Protein AF-A0A7S2YQH1-F1 (afdb_monomer)

Radius 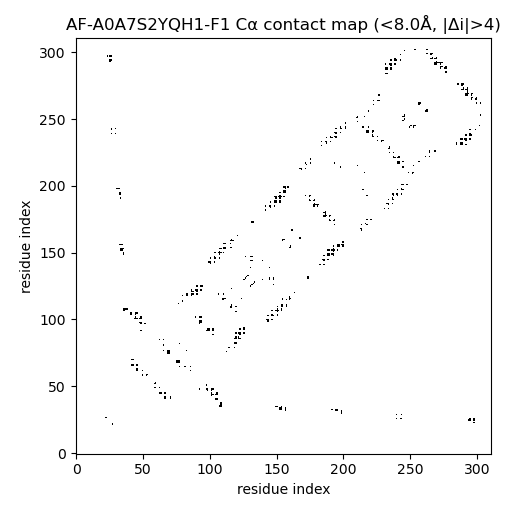of gyration: 23.79 Å; Cα contacts (8 Å, |Δi|>4): 336; chains: 1; bounding box: 86×54×59 Å

Foldseek 3Di:
DDDDDDDDDPPPPPPPDPPPPPDLPLLVVLLAADADAPCVLLVVLLVQLLVVCPVPPVVNVLSVVVSVQVPPPPPNDDDLVSLLVVLVSLLVCLVVVGSLLSSLVNLSNVCLDPVHCPSNLSVLVSCCVPPQPPPVNPVDDPSNLLSNLNSLLSNLRNLCNVVNDDDPPSLLVSLLVQCPDPDVSSVLSSLSSLLSNLSNVLVPPDPDDADDPSLLSLLCSLQVCLVVDPQLSSNLSSLSSLSSSCVRVPPRSLVSCVVVVRLVSLVVLLVVLVVCLVPDPDPPCNVSSVSSNSSSVSVNCSSCVPVPPPD

Solvent-accessible surface area (backbone atoms only — not comparable to full-atom values): 17598 Å² total; per-residue (Å²): 133,82,90,80,90,84,78,89,77,78,74,78,77,77,75,74,68,82,73,80,73,77,81,50,71,69,64,66,68,65,74,69,61,60,68,65,74,79,62,86,51,45,68,58,23,50,55,57,52,35,63,79,30,72,89,36,67,66,61,35,51,47,52,51,52,53,50,51,36,72,64,46,87,72,82,42,70,73,52,70,67,55,40,36,56,49,26,53,56,48,31,52,29,49,79,67,66,42,58,46,56,36,47,33,60,41,45,22,50,52,25,66,41,95,81,34,47,67,51,35,47,70,41,52,54,48,46,40,66,71,58,59,66,41,84,76,69,70,89,57,55,70,69,44,56,25,33,50,30,37,23,51,9,20,29,30,50,62,76,52,52,81,77,50,90,74,60,71,57,60,58,51,50,46,30,53,58,35,49,70,45,93,49,65,64,35,15,37,23,19,24,35,23,54,29,13,42,42,59,46,61,58,75,58,80,66,94,58,95,66,72,54,68,63,59,49,51,51,44,51,60,41,56,79,54,48,87,76,52,83,48,39,65,35,47,30,32,27,51,50,26,44,46,46,44,35,69,67,52,39,64,52,45,41,52,50,37,54,76,70,62,46,55,61,57,41,52,46,44,30,55,56,34,58,56,47,75,75,72,58,90,62,81,82,57,50,67,41,33,53,52,33,21,55,50,26,46,53,47,41,48,62,65,57,61,68,80,75,80,83,125

Mean predicted aligned error: 9.12 Å

pLDDT: mean 81.57, std 17.98, range [26.83, 98.0]

InterPro domains:
  IPR011989 Armadillo-like helical [G3DSA:1.25.10.10] (42-281)

Organism: NCBI:txid265537

Secondary structure (DSSP, 8-state):
------------------------HHHHH--S------GGGHHHHHHHHHGGGTT-HHHHHHHHHHHHHHHSTTT-PPPHHHHHHHHHHHHHHHHTTSSHHHHHHHHHHHTTSTTTTGGGHHHHHHHIIIIIS-TT-SSS-HHHHHHHHHHHHHHHTTT-GGGSSS-HHHHHHHHHHHTT-SSHHHHHHHHHHHHHHHHHHTT-----SS--HHHHHHHHHHHHTTTT---HHHHHHHHHHHHHHHHHHTHHHHHHHHHTT-HHHHHHHHHHHHHHHHH----SSHHHHHHHHHHHHHHHHHHHGGGGS--

Nearest PDB structures (foldseek):
  5h2w-assembly2_C  TM=5.587E-01  e=1.953E-01  Saccharomyces cerevisiae S288C
  1wa5-assembly1_B  TM=5.645E-01  e=6.534E-01  Saccharomyces cerevisiae
  7zbw-assembly1_D  TM=4.976E-01  e=2.841E-01  Homo sapiens
  8or2-assembly1_C  TM=6.307E-01  e=1.077E+00  Homo sapiens
  7sqc-assembly1_H3  TM=2.565E-01  e=2.036E-01  Chlamydomonas reinhardtii

Sequence (311 aa):
WANVQTSAEKTAESKKLPQEQVSHPLMDSFDKPLLSKDTNTLPISFQKIQRFFDHDEETAAFLKKCKSGLLCGDNTKLSLEDEERLGQILHHCLVKNQATTFVLMLLRILVTQESGPTPYKECVCWIYQNIVKDDSGQQHSKPLRTMSWLMLSNIAASSQLWKMEGEEDEWVQAAICAMSDKENCIRQAAAAFCYNTSLLSASETTETEGLGDTKVSLLCACLESLEEEMDYTVRLRRLMTVGRIMVTEGDNAKDLILDLGMDGFVSEQVLVTKKVTCNDESSIGRGDAETCGELAAELNLLLHARKRRRE

Structure (mmCIF, N/CA/C/O backbone):
data_AF-A0A7S2YQH1-F1
#
_entry.id   AF-A0A7S2YQH1-F1
#
loop_
_atom_site.group_PDB
_atom_site.id
_atom_site.type_symbol
_atom_site.label_atom_id
_atom_site.label_alt_id
_atom_site.label_comp_id
_atom_site.label_asym_id
_atom_site.label_entity_id
_atom_site.label_seq_id
_atom_site.pdbx_PDB_ins_code
_atom_site.Cartn_x
_atom_site.Cartn_y
_atom_site.Cartn_z
_atom_site.occupancy
_atom_site.B_iso_or_equiv
_atom_site.auth_seq_id
_atom_site.auth_comp_id
_atom_site.auth_asym_id
_atom_site.auth_atom_id
_atom_site.pdbx_PDB_model_num
ATOM 1 N N . TRP A 1 1 ? 63.838 -28.244 15.793 1.00 29.50 1 TRP A N 1
ATOM 2 C CA . TRP A 1 1 ? 64.269 -28.935 14.566 1.00 29.50 1 TRP A CA 1
ATOM 3 C C . TRP A 1 1 ? 63.416 -28.419 13.420 1.00 29.50 1 TRP A C 1
ATOM 5 O O . TRP A 1 1 ? 62.208 -28.393 13.575 1.00 29.50 1 TRP A O 1
ATOM 15 N N . ALA A 1 2 ? 64.087 -27.986 12.351 1.00 26.83 2 ALA A N 1
ATOM 16 C CA . ALA A 1 2 ? 63.589 -27.652 11.012 1.00 26.83 2 ALA A CA 1
ATOM 17 C C . ALA A 1 2 ? 62.503 -26.562 10.848 1.00 26.83 2 ALA A C 1
ATOM 19 O O . ALA A 1 2 ? 61.311 -26.793 11.014 1.00 26.83 2 ALA A O 1
ATOM 20 N N . ASN A 1 3 ? 62.971 -25.401 10.372 1.00 27.30 3 ASN A N 1
ATOM 21 C CA . ASN A 1 3 ? 62.278 -24.556 9.398 1.00 27.30 3 ASN A CA 1
ATOM 22 C C . ASN A 1 3 ? 61.918 -25.360 8.140 1.00 27.30 3 ASN A C 1
ATOM 24 O O . ASN A 1 3 ? 62.794 -26.046 7.615 1.00 27.30 3 ASN A O 1
ATOM 28 N N . VAL A 1 4 ? 60.727 -25.127 7.581 1.00 27.33 4 VAL A N 1
ATOM 29 C CA . VAL A 1 4 ? 60.504 -25.104 6.125 1.00 27.33 4 VAL A CA 1
ATOM 30 C C . VAL A 1 4 ? 59.509 -23.981 5.812 1.00 27.33 4 VAL A C 1
ATOM 32 O O . VAL A 1 4 ? 58.346 -24.044 6.195 1.00 27.33 4 VAL A O 1
ATOM 35 N N . GLN A 1 5 ? 59.989 -22.947 5.118 1.00 30.70 5 GLN A N 1
ATOM 36 C CA . GLN A 1 5 ? 59.173 -22.042 4.307 1.00 30.70 5 GLN A CA 1
ATOM 37 C C . GLN A 1 5 ? 58.924 -22.692 2.943 1.00 30.70 5 GLN A C 1
ATOM 39 O O . GLN A 1 5 ? 59.870 -23.176 2.335 1.00 30.70 5 GLN A O 1
ATOM 44 N N . THR A 1 6 ? 57.691 -22.629 2.451 1.00 30.11 6 THR A N 1
ATOM 45 C CA . THR A 1 6 ? 57.257 -22.531 1.037 1.00 30.11 6 THR A CA 1
ATOM 46 C C . THR A 1 6 ? 55.748 -22.246 1.112 1.00 30.11 6 THR A C 1
ATOM 48 O O . THR A 1 6 ? 55.085 -22.788 1.984 1.00 30.11 6 THR A O 1
ATOM 51 N N . SER A 1 7 ? 55.097 -21.371 0.358 1.00 30.98 7 SER A N 1
ATOM 52 C CA . SER A 1 7 ? 55.434 -20.501 -0.765 1.00 30.98 7 SER A CA 1
ATOM 53 C C . SER A 1 7 ? 54.325 -19.440 -0.809 1.00 30.98 7 SER A C 1
ATOM 55 O O . SER A 1 7 ? 53.167 -19.751 -0.545 1.00 30.98 7 SER A O 1
ATOM 57 N N . ALA A 1 8 ? 54.676 -18.190 -1.105 1.00 33.22 8 ALA A N 1
ATOM 58 C CA . ALA A 1 8 ? 53.720 -17.098 -1.229 1.00 33.22 8 ALA A CA 1
ATOM 59 C C . ALA A 1 8 ? 52.835 -17.290 -2.472 1.00 33.22 8 ALA A C 1
ATOM 61 O O . ALA A 1 8 ? 53.287 -17.063 -3.595 1.00 33.22 8 ALA A O 1
ATOM 62 N N . GLU A 1 9 ? 51.573 -17.665 -2.273 1.00 36.94 9 GLU A N 1
ATOM 63 C CA . GLU A 1 9 ? 50.527 -17.400 -3.256 1.00 36.94 9 GLU A CA 1
ATOM 64 C C . GLU A 1 9 ? 50.242 -15.899 -3.227 1.00 36.94 9 GLU A C 1
ATOM 66 O O . GLU A 1 9 ? 49.670 -15.355 -2.284 1.00 36.94 9 GLU A O 1
ATOM 71 N N . LYS A 1 10 ? 50.713 -15.200 -4.263 1.00 34.78 10 LYS A N 1
ATOM 72 C CA . LYS A 1 10 ? 50.224 -13.865 -4.590 1.00 34.78 10 LYS A CA 1
ATOM 73 C C . LYS A 1 10 ? 48.769 -14.015 -5.012 1.00 34.78 10 LYS A C 1
ATOM 75 O O . LYS A 1 10 ? 48.491 -14.277 -6.180 1.00 34.78 10 LYS A O 1
ATOM 80 N N . THR A 1 11 ? 47.853 -13.826 -4.072 1.00 36.59 11 THR A N 1
ATOM 81 C CA . THR A 1 11 ? 46.464 -13.505 -4.377 1.00 36.59 11 THR A CA 1
ATOM 82 C C . THR A 1 11 ? 46.496 -12.240 -5.225 1.00 36.59 11 THR A C 1
ATOM 84 O O . THR A 1 11 ? 46.882 -11.168 -4.756 1.00 36.59 11 THR A O 1
ATOM 87 N N . ALA A 1 12 ? 46.189 -12.375 -6.512 1.00 37.69 12 ALA A N 1
ATOM 88 C CA . ALA A 1 12 ? 45.940 -11.230 -7.362 1.00 37.69 12 ALA A CA 1
ATOM 89 C C . ALA A 1 12 ? 44.695 -10.536 -6.803 1.00 37.69 12 ALA A C 1
ATOM 91 O O . ALA A 1 12 ? 43.571 -10.973 -7.039 1.00 37.69 12 ALA A O 1
ATOM 92 N N . GLU A 1 13 ? 44.898 -9.479 -6.016 1.00 37.84 13 GLU A N 1
ATOM 93 C CA . GLU A 1 13 ? 43.858 -8.500 -5.738 1.00 37.84 13 GLU A CA 1
ATOM 94 C C . GLU A 1 13 ? 43.400 -7.946 -7.086 1.00 37.84 13 GLU A C 1
ATOM 96 O O . GLU A 1 13 ? 44.033 -7.073 -7.687 1.00 37.84 13 GLU A O 1
ATOM 101 N N . SER A 1 14 ? 42.297 -8.498 -7.586 1.00 36.78 14 SER A N 1
ATOM 102 C CA . SER A 1 14 ? 41.506 -7.878 -8.631 1.00 36.78 14 SER A CA 1
ATOM 103 C C . SER A 1 14 ? 41.021 -6.548 -8.068 1.00 36.78 14 SER A C 1
ATOM 105 O O . SER A 1 14 ? 39.978 -6.481 -7.417 1.00 36.78 14 SER A O 1
ATOM 107 N N . LYS A 1 15 ? 41.805 -5.487 -8.290 1.00 35.19 15 LYS A N 1
ATOM 108 C CA . LYS A 1 15 ? 41.368 -4.102 -8.135 1.00 35.19 15 LYS A CA 1
ATOM 109 C C . LYS A 1 15 ? 40.119 -3.935 -8.995 1.00 35.19 15 LYS A C 1
ATOM 111 O O . LYS A 1 15 ? 40.223 -3.672 -10.191 1.00 35.19 15 LYS A O 1
ATOM 116 N N . LYS A 1 16 ? 38.937 -4.109 -8.393 1.00 39.81 16 LYS A N 1
ATOM 117 C CA . LYS A 1 16 ? 37.690 -3.591 -8.950 1.00 39.81 16 LYS A CA 1
ATOM 118 C C . LYS A 1 16 ? 37.935 -2.096 -9.116 1.00 39.81 16 LYS A C 1
ATOM 120 O O . LYS A 1 16 ? 38.087 -1.376 -8.131 1.00 39.81 16 LYS A O 1
ATOM 125 N N . LEU A 1 17 ? 38.084 -1.665 -10.369 1.00 33.16 17 LEU A N 1
ATOM 126 C CA . LEU A 1 17 ? 38.033 -0.255 -10.727 1.00 33.16 17 LEU A CA 1
ATOM 127 C C . LEU A 1 17 ? 36.798 0.342 -10.039 1.00 33.16 17 LEU A C 1
ATOM 129 O O . LEU A 1 17 ? 35.766 -0.338 -10.021 1.00 33.16 17 LEU A O 1
ATOM 133 N N . PRO A 1 18 ? 36.886 1.554 -9.461 1.00 36.00 18 PRO A N 1
ATOM 134 C CA . PRO A 1 18 ? 35.714 2.231 -8.932 1.00 36.00 18 PRO A CA 1
ATOM 135 C C . PRO A 1 18 ? 34.696 2.274 -10.066 1.00 36.00 18 PRO A C 1
ATOM 137 O O . PRO A 1 18 ? 34.937 2.913 -11.091 1.00 36.00 18 PRO A O 1
ATOM 140 N N . GLN A 1 19 ? 33.611 1.510 -9.941 1.00 43.84 19 GLN A N 1
ATOM 141 C CA . GLN A 1 19 ? 32.483 1.700 -10.828 1.00 43.84 19 GLN A CA 1
ATOM 142 C C . GLN A 1 19 ? 32.019 3.119 -10.539 1.00 43.84 19 GLN A C 1
ATOM 144 O O . GLN A 1 19 ? 31.584 3.408 -9.428 1.00 43.84 19 GLN A O 1
ATOM 149 N N . GLU A 1 20 ? 32.213 4.009 -11.509 1.00 44.19 20 GLU A N 1
ATOM 150 C CA . GLU A 1 20 ? 31.585 5.320 -11.530 1.00 44.19 20 GLU A CA 1
ATOM 151 C C . GLU A 1 20 ? 30.088 5.068 -11.354 1.00 44.19 20 GLU A C 1
ATOM 153 O O . GLU A 1 20 ? 29.406 4.577 -12.261 1.00 44.19 20 GLU A O 1
ATOM 158 N N . GLN A 1 21 ? 29.623 5.261 -10.123 1.00 52.06 21 GLN A N 1
ATOM 159 C CA . GLN A 1 21 ? 28.234 5.103 -9.759 1.00 52.06 21 GLN A CA 1
ATOM 160 C C . GLN A 1 21 ? 27.551 6.306 -10.393 1.00 52.06 21 GLN A C 1
ATOM 162 O O . GLN A 1 21 ? 27.692 7.436 -9.926 1.00 52.06 21 GLN A O 1
ATOM 167 N N . VAL A 1 22 ? 26.940 6.080 -11.556 1.00 57.69 22 VAL A N 1
ATOM 168 C CA . VAL A 1 22 ? 26.109 7.088 -12.206 1.00 57.69 22 VAL A CA 1
ATOM 169 C C . VAL A 1 22 ? 25.047 7.449 -11.176 1.00 57.69 22 VAL A C 1
ATOM 171 O O . VAL A 1 22 ? 24.284 6.585 -10.757 1.00 57.69 22 VAL A O 1
ATOM 174 N N . SER A 1 23 ? 25.088 8.685 -10.680 1.00 66.06 23 SER A N 1
ATOM 175 C CA . SER A 1 23 ? 24.083 9.163 -9.736 1.00 66.06 23 SER A CA 1
ATOM 176 C C . SER A 1 23 ? 22.753 9.252 -10.472 1.00 66.06 23 SER A C 1
ATOM 178 O O . SER A 1 23 ? 22.688 9.791 -11.581 1.00 66.06 23 SER A O 1
ATOM 180 N N . HIS A 1 24 ? 21.722 8.699 -9.846 1.00 73.25 24 HIS A N 1
ATOM 181 C CA . HIS A 1 24 ? 20.352 8.666 -10.331 1.00 73.25 24 HIS A CA 1
ATOM 182 C C . HIS A 1 24 ? 19.527 9.510 -9.354 1.00 73.25 24 HIS A C 1
ATOM 184 O O . HIS A 1 24 ? 18.840 8.967 -8.494 1.00 73.25 24 HIS A O 1
ATOM 190 N N . PRO A 1 25 ? 19.686 10.850 -9.382 1.00 73.44 25 PRO A N 1
ATOM 191 C CA . PRO A 1 25 ? 19.300 11.721 -8.275 1.00 73.44 25 PRO A CA 1
ATOM 192 C C . PRO A 1 25 ? 17.806 11.668 -7.956 1.00 73.44 25 PRO A C 1
ATOM 194 O O . PRO A 1 25 ? 17.434 11.863 -6.798 1.00 73.44 25 PRO A O 1
ATOM 197 N N . LEU A 1 26 ? 16.948 11.402 -8.947 1.00 79.69 26 LEU A N 1
ATOM 198 C CA . LEU A 1 26 ? 15.519 11.286 -8.705 1.00 79.69 26 LEU A CA 1
ATOM 199 C C . LEU A 1 26 ? 15.164 9.910 -8.136 1.00 79.69 26 LEU A C 1
ATOM 201 O O . LEU A 1 26 ? 14.410 9.841 -7.168 1.00 79.69 26 LEU A O 1
ATOM 205 N N . MET A 1 27 ? 15.739 8.819 -8.645 1.00 78.00 27 MET A N 1
ATOM 206 C CA . MET A 1 27 ? 15.529 7.491 -8.049 1.00 78.00 27 MET A CA 1
ATOM 207 C C . MET A 1 27 ? 16.113 7.376 -6.643 1.00 78.00 27 MET A C 1
ATOM 209 O O . MET A 1 27 ? 15.480 6.792 -5.767 1.00 78.00 27 MET A O 1
ATOM 213 N N . ASP A 1 28 ? 17.270 7.994 -6.411 1.00 80.44 28 ASP A N 1
ATOM 214 C CA . ASP A 1 28 ? 17.913 8.093 -5.101 1.00 80.44 28 ASP A CA 1
ATOM 215 C C . ASP A 1 28 ? 17.033 8.883 -4.111 1.00 80.44 28 ASP A C 1
ATOM 217 O O . ASP A 1 28 ? 17.067 8.628 -2.909 1.00 80.44 28 ASP A O 1
ATOM 221 N N . SER A 1 29 ? 16.199 9.811 -4.602 1.00 83.38 29 SER A N 1
ATOM 222 C CA . SER A 1 29 ? 15.236 10.552 -3.773 1.00 83.38 29 SER A CA 1
ATOM 223 C C . SER A 1 29 ? 13.995 9.736 -3.375 1.00 83.38 29 SER A C 1
ATOM 225 O O . SER A 1 29 ? 13.294 10.099 -2.424 1.00 83.38 29 SER A O 1
ATOM 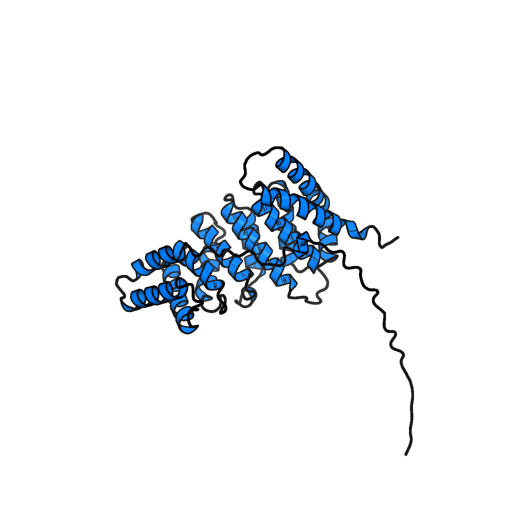227 N N . PHE A 1 30 ? 13.742 8.617 -4.063 1.00 84.94 30 PHE A N 1
ATOM 228 C CA . PHE A 1 30 ? 12.668 7.661 -3.787 1.00 84.94 30 PHE A CA 1
ATOM 229 C C . PHE A 1 30 ? 13.195 6.444 -3.013 1.00 84.94 30 PHE A C 1
ATOM 231 O O . PHE A 1 30 ? 13.009 5.289 -3.392 1.00 84.94 30 PHE A O 1
ATOM 238 N N . ASP A 1 31 ? 13.870 6.714 -1.898 1.00 85.44 31 ASP A N 1
ATOM 239 C CA . ASP A 1 31 ? 14.377 5.707 -0.961 1.00 85.44 31 ASP A CA 1
ATOM 240 C C . ASP A 1 31 ? 13.456 5.504 0.255 1.00 85.44 31 ASP A C 1
ATOM 242 O O . ASP A 1 31 ? 13.610 4.550 1.021 1.00 85.44 31 ASP A O 1
ATOM 246 N N . LYS A 1 32 ? 12.478 6.397 0.435 1.00 89.69 32 LYS A N 1
ATOM 247 C CA . LYS A 1 32 ? 11.558 6.396 1.574 1.00 89.69 32 LYS A CA 1
ATOM 248 C C . LYS A 1 32 ? 10.227 5.738 1.236 1.00 89.69 32 LYS A C 1
ATOM 250 O O . LYS A 1 32 ? 9.699 5.953 0.141 1.00 89.69 32 LYS A O 1
ATOM 255 N N . PRO A 1 33 ? 9.625 5.022 2.200 1.00 91.62 33 PRO A N 1
ATOM 256 C CA . PRO A 1 33 ? 8.307 4.445 2.018 1.00 91.62 33 PRO A CA 1
ATOM 257 C C . PRO A 1 33 ? 7.209 5.511 1.971 1.00 91.62 33 PRO A C 1
ATOM 259 O O . PRO A 1 33 ? 7.249 6.528 2.671 1.00 91.62 33 PRO A O 1
ATOM 262 N N . LEU A 1 34 ? 6.174 5.225 1.185 1.00 93.50 34 LEU A N 1
ATOM 263 C CA . LEU A 1 34 ? 4.947 6.007 1.113 1.00 93.50 34 LEU A CA 1
ATOM 264 C C . LEU A 1 34 ? 4.052 5.646 2.297 1.00 93.50 34 LEU A C 1
ATOM 266 O O . LEU A 1 34 ? 3.528 4.536 2.387 1.00 93.50 34 LEU A O 1
ATOM 270 N N . LEU A 1 35 ? 3.885 6.594 3.216 1.00 92.50 35 LEU A N 1
ATOM 271 C CA . LEU A 1 35 ? 3.161 6.394 4.467 1.00 92.50 35 LEU A CA 1
ATOM 272 C C . LEU A 1 35 ? 1.907 7.263 4.528 1.00 92.50 35 LEU A C 1
ATOM 274 O O . LEU A 1 35 ? 1.957 8.480 4.349 1.00 92.50 35 LEU A O 1
ATOM 278 N N . SER A 1 36 ? 0.781 6.651 4.883 1.00 92.12 36 SER A N 1
ATOM 279 C CA . SER A 1 36 ? -0.455 7.362 5.193 1.00 92.12 36 SER A CA 1
ATOM 280 C C . SER A 1 36 ? -0.480 7.742 6.675 1.00 92.12 36 SER A C 1
ATOM 282 O O . SER A 1 36 ? -0.839 6.929 7.526 1.00 92.12 36 SER A O 1
ATOM 284 N N . LYS A 1 37 ? -0.063 8.977 6.987 1.00 88.00 37 LYS A N 1
ATOM 285 C CA . LYS A 1 37 ? 0.162 9.471 8.364 1.00 88.00 37 LYS A CA 1
ATOM 286 C C . LYS A 1 37 ? -0.908 10.434 8.888 1.00 88.00 37 LYS A C 1
ATOM 288 O O . LYS A 1 37 ? -0.678 11.116 9.879 1.00 88.00 37 LYS A O 1
ATOM 293 N N . ASP A 1 38 ? -2.058 10.540 8.227 1.00 88.50 38 ASP A N 1
ATOM 294 C CA . ASP A 1 38 ? -3.089 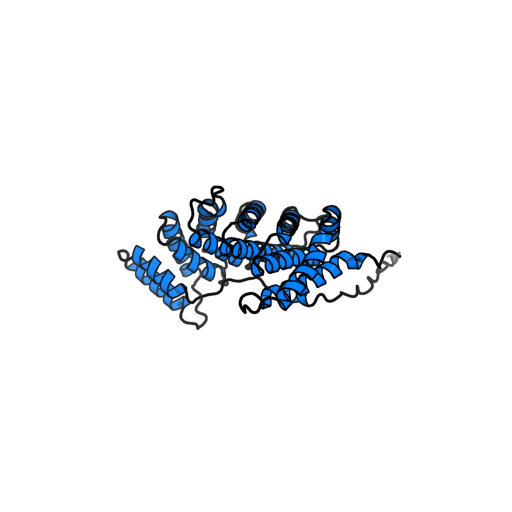11.501 8.634 1.00 88.50 38 ASP A CA 1
ATOM 295 C C . ASP A 1 38 ? -3.733 11.117 9.982 1.00 88.50 38 ASP A C 1
ATOM 297 O O . ASP A 1 38 ? -4.597 10.236 10.068 1.00 88.50 38 ASP A O 1
ATOM 301 N N . THR A 1 39 ? -3.310 11.802 11.043 1.00 89.62 39 THR A N 1
ATOM 302 C CA . THR A 1 39 ? -3.774 11.591 12.419 1.00 89.62 39 THR A CA 1
ATOM 303 C C . THR A 1 39 ? -5.065 12.341 12.743 1.00 89.62 39 THR A C 1
ATOM 305 O O . THR A 1 39 ? -5.681 12.056 13.772 1.00 89.62 39 THR A O 1
ATOM 308 N N . ASN A 1 40 ? -5.553 13.224 11.860 1.00 89.94 40 ASN A N 1
ATOM 309 C CA . ASN A 1 40 ? -6.787 13.993 12.090 1.00 89.94 40 ASN A CA 1
ATOM 310 C C . ASN A 1 40 ? -8.023 13.093 12.235 1.00 89.94 40 ASN A C 1
ATOM 312 O O . ASN A 1 40 ? -9.056 13.499 12.766 1.00 89.94 40 ASN A O 1
ATOM 316 N N . THR A 1 41 ? -7.911 11.848 11.778 1.00 90.50 41 THR A N 1
ATOM 317 C CA . THR A 1 41 ? -8.965 10.837 11.843 1.00 90.50 41 THR A CA 1
ATOM 318 C C . THR A 1 41 ? -8.993 10.057 13.160 1.00 90.50 41 THR A C 1
ATOM 320 O O . THR A 1 41 ? -10.016 9.460 13.491 1.00 90.50 41 THR A O 1
ATOM 323 N N . LEU A 1 42 ? -7.929 10.103 13.971 1.00 91.94 42 LEU A N 1
ATOM 324 C CA . LEU A 1 42 ? -7.866 9.376 15.243 1.00 91.94 42 LEU A CA 1
ATOM 325 C C . LEU A 1 42 ? -9.009 9.747 16.205 1.00 91.94 42 LEU A C 1
ATOM 327 O O . LEU A 1 42 ? -9.653 8.831 16.728 1.00 91.94 42 LEU A O 1
ATOM 331 N N . PRO A 1 43 ? -9.344 11.039 16.434 1.00 94.06 43 PRO A N 1
ATOM 332 C CA . PRO A 1 43 ? -10.380 11.397 17.399 1.00 94.06 43 PRO A CA 1
ATOM 333 C C . PRO A 1 43 ? -11.752 10.820 17.052 1.00 94.06 43 PRO A C 1
ATOM 335 O O . PRO A 1 43 ? -12.469 10.393 17.964 1.00 94.06 43 PRO A O 1
ATOM 338 N N . ILE A 1 44 ? -12.105 10.812 15.760 1.00 95.12 44 ILE A N 1
ATOM 339 C CA . ILE A 1 44 ? -13.380 10.285 15.269 1.00 95.12 44 ILE A CA 1
ATOM 340 C C . ILE A 1 44 ? -13.377 8.756 15.247 1.00 95.12 44 ILE A C 1
ATOM 342 O O . ILE A 1 44 ? -14.379 8.165 15.645 1.00 95.12 44 ILE A O 1
ATOM 346 N N . SER A 1 45 ? -12.265 8.112 14.882 1.00 95.81 45 SER A N 1
ATOM 347 C CA . SER A 1 45 ? -12.154 6.650 14.906 1.00 95.81 45 SER A CA 1
ATOM 348 C C . SER A 1 45 ? -12.339 6.099 16.316 1.00 95.81 45 SER A C 1
ATOM 350 O O . SER A 1 45 ? -13.210 5.257 16.528 1.00 95.81 45 SER A O 1
ATOM 352 N N . PHE A 1 46 ? -11.631 6.655 17.307 1.00 96.25 46 PHE A N 1
ATOM 353 C CA . PHE A 1 46 ? -11.827 6.277 18.709 1.00 96.25 46 PHE A CA 1
ATOM 354 C C . PHE A 1 46 ? -13.253 6.543 19.184 1.00 96.25 46 PHE A C 1
ATOM 356 O O . PHE A 1 46 ? -13.847 5.680 19.817 1.00 96.25 46 PHE A O 1
ATOM 363 N N . GLN A 1 47 ? -13.838 7.701 18.856 1.00 95.81 47 GLN A N 1
ATOM 364 C CA . GLN A 1 47 ? -15.214 8.006 19.256 1.00 95.81 47 GLN A CA 1
ATOM 365 C C . GLN A 1 47 ? -16.214 6.997 18.680 1.00 95.81 47 GLN A C 1
ATOM 367 O O . GLN A 1 47 ? -17.161 6.611 19.361 1.00 95.81 47 GLN A O 1
ATOM 372 N N . LYS A 1 48 ? -16.039 6.595 17.418 1.00 96.62 48 LYS A N 1
ATOM 373 C CA . LYS A 1 48 ? -16.932 5.644 16.755 1.00 96.62 48 LYS A CA 1
ATOM 374 C C . LYS A 1 48 ? -16.780 4.247 17.334 1.00 96.62 48 LYS A C 1
ATOM 376 O O . LYS A 1 48 ? -17.805 3.644 17.612 1.00 96.62 48 LYS A O 1
ATOM 381 N N . ILE A 1 49 ? -15.553 3.785 17.571 1.00 96.81 49 ILE A N 1
ATOM 382 C CA . ILE A 1 49 ? -15.271 2.483 18.194 1.00 96.81 49 ILE A CA 1
ATOM 383 C C . ILE A 1 49 ? -15.799 2.447 19.634 1.00 96.81 49 ILE A C 1
ATOM 385 O O . ILE A 1 49 ? -16.487 1.508 20.013 1.00 96.81 49 ILE A O 1
ATOM 389 N N . GLN A 1 50 ? -15.569 3.503 20.417 1.00 95.94 50 GLN A N 1
ATOM 390 C CA . GLN A 1 50 ? -16.002 3.571 21.813 1.00 95.94 50 GLN A CA 1
ATOM 391 C C . GLN A 1 50 ? -17.522 3.411 21.973 1.00 95.94 50 GLN A C 1
ATOM 393 O O . GLN A 1 50 ? -17.948 2.749 22.909 1.00 95.94 50 GLN A O 1
ATOM 398 N N . ARG A 1 51 ? -18.334 3.933 21.039 1.00 95.19 51 ARG A N 1
ATOM 399 C CA . ARG A 1 51 ? -19.805 3.789 21.081 1.00 95.19 51 ARG A CA 1
ATOM 400 C C . ARG A 1 51 ? -20.284 2.334 21.079 1.00 95.19 51 ARG A C 1
ATOM 402 O O . ARG A 1 51 ? -21.380 2.061 21.552 1.00 95.19 51 ARG A O 1
ATOM 409 N N . PHE A 1 52 ? -19.492 1.402 20.548 1.00 93.81 52 PHE A N 1
ATOM 410 C CA . PHE A 1 52 ? -19.827 -0.028 20.575 1.00 93.81 52 PHE A CA 1
ATOM 411 C C . PHE A 1 52 ? -19.615 -0.656 21.955 1.00 93.81 52 PHE A C 1
ATOM 413 O O . PHE A 1 52 ? -20.191 -1.698 22.251 1.00 93.81 52 PHE A O 1
ATOM 420 N N . PHE A 1 53 ? -18.847 0.014 22.811 1.00 95.06 53 PHE A N 1
ATOM 421 C CA . PHE A 1 53 ? -18.520 -0.406 24.166 1.00 95.06 53 PHE A CA 1
ATOM 422 C C . PHE A 1 53 ? -19.119 0.538 25.216 1.00 95.06 53 PHE A C 1
ATOM 424 O O . PHE A 1 53 ? -18.666 0.545 26.351 1.00 95.06 53 PHE A O 1
ATOM 431 N N . ASP A 1 54 ? -20.157 1.321 24.888 1.00 91.62 54 ASP A N 1
ATOM 432 C CA . ASP A 1 54 ? -20.802 2.224 25.862 1.00 91.62 54 ASP A CA 1
ATOM 433 C C . ASP A 1 54 ? -21.420 1.463 27.058 1.00 91.62 54 ASP A C 1
ATOM 435 O O . ASP A 1 54 ? -21.651 2.050 28.113 1.00 91.62 54 ASP A O 1
ATOM 439 N N . HIS A 1 55 ? -21.665 0.155 26.910 1.00 94.00 55 HIS A N 1
ATOM 440 C CA . HIS A 1 55 ? -22.132 -0.740 27.976 1.00 94.00 55 HIS A CA 1
ATOM 441 C C . HIS A 1 55 ? -20.999 -1.426 28.762 1.00 94.00 55 HIS A C 1
ATOM 443 O O . HIS A 1 55 ? -21.275 -2.103 29.749 1.00 94.00 55 HIS A O 1
ATOM 449 N N . ASP A 1 56 ? -19.750 -1.271 28.325 1.00 96.31 56 ASP A N 1
ATOM 450 C CA . ASP A 1 56 ? -18.549 -1.821 28.953 1.00 96.31 56 ASP A CA 1
ATOM 451 C C . ASP A 1 56 ? -17.669 -0.656 29.424 1.00 96.31 56 ASP A C 1
ATOM 453 O O . ASP A 1 56 ? -16.853 -0.102 28.679 1.00 96.31 56 ASP A O 1
ATOM 457 N N . GLU A 1 57 ? -17.876 -0.249 30.680 1.00 95.75 57 GLU A N 1
ATOM 458 C CA . GLU A 1 57 ? -17.193 0.904 31.271 1.00 95.75 57 GLU A CA 1
ATOM 459 C C . GLU A 1 57 ? -15.666 0.753 31.264 1.00 95.75 57 GLU A C 1
ATOM 461 O O . GLU A 1 57 ? -14.957 1.744 31.067 1.00 95.75 57 GLU A O 1
ATOM 466 N N . GLU A 1 58 ? -15.154 -0.470 31.433 1.00 96.88 58 GLU A N 1
ATOM 467 C CA . GLU A 1 58 ? -13.717 -0.735 31.471 1.00 96.88 58 GLU A CA 1
ATOM 468 C C . GLU A 1 58 ? -13.096 -0.537 30.086 1.00 96.88 58 GLU A C 1
ATOM 470 O O . GLU A 1 58 ? -12.131 0.221 29.933 1.00 96.88 58 GLU A O 1
ATOM 475 N N . THR A 1 59 ? -13.685 -1.147 29.054 1.00 96.62 59 THR A N 1
ATOM 476 C CA . THR A 1 59 ? -13.217 -0.992 27.671 1.00 96.62 59 THR A CA 1
ATOM 477 C C . THR A 1 59 ? -13.371 0.450 27.192 1.00 96.62 59 THR A C 1
ATOM 479 O O . THR A 1 59 ? -12.462 1.001 26.563 1.00 96.62 59 THR A O 1
ATOM 482 N N . ALA A 1 60 ? -14.475 1.121 27.533 1.00 95.50 60 ALA A N 1
ATOM 483 C CA . ALA A 1 60 ? -14.672 2.526 27.193 1.00 95.50 60 ALA A CA 1
ATOM 484 C C . ALA A 1 60 ? -13.639 3.445 27.872 1.00 95.50 60 ALA A C 1
ATOM 486 O O . ALA A 1 60 ? -13.134 4.379 27.238 1.00 95.50 60 ALA A O 1
ATOM 487 N N . ALA A 1 61 ? -13.300 3.199 29.143 1.00 95.50 61 ALA A N 1
ATOM 488 C CA . ALA A 1 61 ? -12.254 3.935 29.853 1.00 95.50 61 ALA A CA 1
ATOM 489 C C . ALA A 1 61 ? -10.867 3.681 29.242 1.00 95.50 61 ALA A C 1
ATOM 491 O O . ALA A 1 61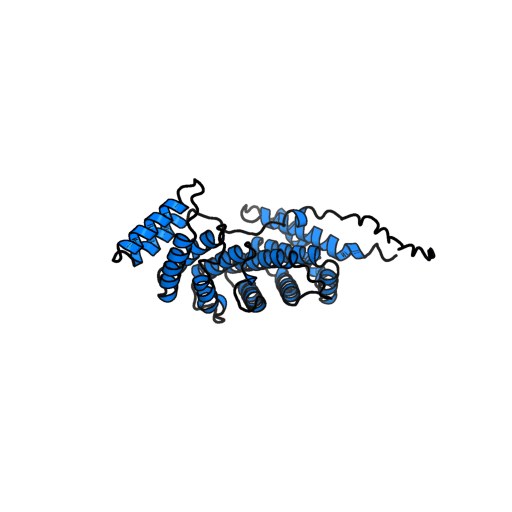 ? -10.098 4.625 29.038 1.00 95.50 61 ALA A O 1
ATOM 492 N N . PHE A 1 62 ? -10.576 2.432 28.875 1.00 96.81 62 PHE A N 1
ATOM 493 C CA . PHE A 1 62 ? -9.339 2.055 28.203 1.00 96.81 62 PHE A CA 1
ATOM 494 C C . PHE A 1 62 ? -9.182 2.748 26.840 1.00 96.81 62 PHE A C 1
ATOM 496 O O . PHE A 1 62 ? -8.159 3.377 26.580 1.00 96.81 62 PHE A O 1
ATOM 503 N N . LEU A 1 63 ? -10.221 2.757 26.000 1.00 96.31 63 LEU A N 1
ATOM 504 C CA . LEU A 1 63 ? -10.189 3.457 24.710 1.00 96.31 63 LEU A CA 1
ATOM 505 C C . LEU A 1 63 ? -9.965 4.969 24.869 1.00 96.31 63 LEU A C 1
ATOM 507 O O . LEU A 1 63 ? -9.259 5.576 24.061 1.00 96.31 63 LEU A O 1
ATOM 511 N N . LYS A 1 64 ? -10.513 5.589 25.925 1.00 94.19 64 LYS A N 1
ATOM 512 C CA . LYS A 1 64 ? -10.223 6.993 26.264 1.00 94.19 64 LYS A CA 1
ATOM 513 C C . LYS A 1 64 ? -8.762 7.192 26.673 1.00 94.19 64 LYS A C 1
ATOM 515 O O . LYS A 1 64 ? -8.165 8.176 26.242 1.00 94.19 64 LYS A O 1
ATOM 520 N N . LYS A 1 65 ? -8.183 6.274 27.458 1.00 93.62 65 LYS A N 1
ATOM 521 C CA . LYS A 1 65 ? -6.749 6.278 27.805 1.00 93.62 65 LYS A CA 1
ATOM 522 C C . LYS A 1 65 ? -5.893 6.210 26.536 1.00 93.62 65 LYS A C 1
ATOM 524 O O . LYS A 1 65 ? -5.056 7.089 26.341 1.00 93.62 65 LYS A O 1
ATOM 529 N N . CYS A 1 66 ? -6.152 5.248 25.645 1.00 93.62 66 CYS A N 1
ATOM 530 C CA . CYS A 1 66 ? -5.413 5.099 24.386 1.00 93.62 66 CYS A CA 1
ATOM 531 C C . CYS A 1 66 ? -5.531 6.338 23.494 1.00 93.62 66 CYS A C 1
ATOM 533 O O . CYS A 1 66 ? -4.532 6.828 22.972 1.00 93.62 66 CYS A O 1
ATOM 535 N N . LYS A 1 67 ? -6.748 6.884 23.358 1.00 93.12 67 LYS A N 1
ATOM 536 C CA . LYS A 1 67 ? -6.997 8.112 22.598 1.00 93.12 67 LYS A CA 1
ATOM 537 C C . LYS A 1 67 ? -6.165 9.279 23.125 1.00 93.12 67 LYS A C 1
ATOM 539 O O . LYS A 1 67 ? -5.553 9.985 22.332 1.00 93.12 67 LYS A O 1
ATOM 544 N N . SER A 1 68 ? -6.164 9.500 24.438 1.00 89.88 68 SER A N 1
ATOM 545 C CA . SER A 1 68 ? -5.393 10.587 25.048 1.00 89.88 68 SER A CA 1
ATOM 546 C C . SER A 1 68 ? -3.890 10.391 24.846 1.00 89.88 68 SER A C 1
ATOM 548 O O . SER A 1 68 ? -3.217 11.348 24.482 1.00 89.88 68 SER A O 1
ATOM 550 N N . GLY A 1 69 ? -3.385 9.160 24.995 1.00 88.19 69 GLY A N 1
ATOM 551 C CA . GLY A 1 69 ? -1.975 8.841 24.741 1.00 88.19 69 GLY A CA 1
ATOM 552 C C . GLY A 1 69 ? -1.544 9.138 23.301 1.00 88.19 69 GLY A C 1
ATOM 553 O O . GLY A 1 69 ? -0.524 9.774 23.085 1.00 88.19 69 GLY A O 1
ATOM 554 N N . LEU A 1 70 ? -2.364 8.771 22.312 1.00 87.56 70 LEU A N 1
ATOM 555 C CA . LEU A 1 70 ? -2.039 8.975 20.893 1.00 87.56 70 LEU A CA 1
ATOM 556 C C . LEU A 1 70 ? -2.233 10.418 20.395 1.00 87.56 70 LEU A C 1
ATOM 558 O O . LEU A 1 70 ? -1.686 10.776 19.353 1.00 87.56 70 LEU A O 1
ATOM 562 N N . LEU A 1 71 ? -3.048 11.231 21.078 1.00 85.69 71 LEU A N 1
ATOM 563 C CA . LEU A 1 71 ? -3.332 12.618 20.682 1.00 85.69 71 LEU A CA 1
ATOM 564 C C . LEU A 1 71 ? -2.473 13.653 21.413 1.00 85.69 71 LEU A C 1
ATOM 566 O O . LEU A 1 71 ? -2.276 14.749 20.886 1.00 85.69 71 LEU A O 1
ATOM 570 N N . CYS A 1 72 ? -1.971 13.342 22.608 1.00 77.94 72 CYS A N 1
ATOM 571 C CA . CYS A 1 72 ? -0.988 14.183 23.277 1.00 77.94 72 CYS A CA 1
ATOM 572 C C . CYS A 1 72 ? 0.341 14.034 22.531 1.00 77.94 72 CYS A C 1
ATOM 574 O O . CYS A 1 72 ? 1.053 13.058 22.731 1.00 77.94 72 CYS A O 1
ATOM 576 N N . GLY A 1 73 ? 0.663 14.994 21.657 1.00 60.25 73 GLY A N 1
ATOM 577 C CA . GLY A 1 73 ? 1.842 15.015 20.773 1.00 60.25 73 GLY A CA 1
ATOM 578 C C . GLY A 1 73 ? 3.223 14.921 21.445 1.00 60.25 73 GLY A C 1
ATOM 579 O O . GLY A 1 73 ? 4.236 15.105 20.777 1.00 60.25 73 GLY A O 1
ATOM 580 N N . ASP A 1 74 ? 3.275 14.593 22.732 1.00 53.66 74 ASP A N 1
ATOM 581 C CA . ASP A 1 74 ? 4.469 14.341 23.526 1.00 53.66 74 ASP A CA 1
ATOM 582 C C . ASP A 1 74 ? 4.837 12.851 23.487 1.00 53.66 74 ASP A C 1
ATOM 584 O O . ASP A 1 74 ? 4.842 12.197 24.525 1.00 53.66 74 ASP A O 1
ATOM 588 N N . ASN A 1 75 ? 5.106 12.291 22.298 1.00 53.62 75 ASN A N 1
ATOM 589 C CA . ASN A 1 75 ? 5.748 10.974 22.111 1.00 53.62 75 ASN A CA 1
ATOM 590 C C . ASN A 1 75 ? 5.246 9.825 23.020 1.00 53.62 75 ASN A C 1
ATOM 592 O O . ASN A 1 75 ? 5.995 8.881 23.293 1.00 53.62 75 ASN A O 1
ATOM 596 N N . THR A 1 76 ? 4.004 9.872 23.506 1.00 58.53 76 THR A N 1
ATOM 597 C CA . THR A 1 76 ? 3.502 8.906 24.484 1.00 58.53 76 THR A CA 1
ATOM 598 C C . THR A 1 76 ? 3.005 7.699 23.714 1.00 58.53 76 THR A C 1
ATOM 600 O O . THR A 1 76 ? 1.822 7.515 23.444 1.00 58.53 76 THR A O 1
ATOM 603 N N . LYS A 1 77 ? 3.979 6.885 23.305 1.00 77.81 77 LYS A N 1
ATOM 604 C CA . LYS A 1 77 ? 3.752 5.549 22.770 1.00 77.81 77 LYS A CA 1
ATOM 605 C C . LYS A 1 77 ? 2.935 4.762 23.782 1.00 77.81 77 LYS A C 1
ATOM 607 O O . LYS A 1 77 ? 3.173 4.845 24.990 1.00 77.81 77 LYS A O 1
ATOM 612 N N . LEU A 1 78 ? 1.969 4.011 23.274 1.00 88.12 78 LEU A N 1
ATOM 613 C CA . LEU A 1 78 ? 1.285 3.010 24.075 1.00 88.12 78 LEU A CA 1
ATOM 614 C C . LEU A 1 78 ? 2.324 1.986 24.553 1.00 88.12 78 LEU A C 1
ATOM 616 O O . LEU A 1 78 ? 3.295 1.702 23.848 1.00 88.12 78 LEU A O 1
ATOM 620 N N . SER A 1 79 ? 2.156 1.462 25.769 1.00 90.69 79 SER A N 1
ATOM 621 C CA . SER A 1 79 ? 2.951 0.304 26.179 1.00 90.69 79 SER A CA 1
ATOM 622 C C . SER A 1 79 ? 2.598 -0.885 25.284 1.00 90.69 79 SER A C 1
ATOM 624 O O . SER A 1 79 ? 1.484 -0.954 24.771 1.00 90.69 79 SER A O 1
ATOM 626 N N . LEU A 1 80 ? 3.510 -1.848 25.136 1.00 90.69 80 LEU A N 1
ATOM 627 C CA . LEU A 1 80 ? 3.229 -3.060 24.360 1.00 90.69 80 LEU A CA 1
ATOM 628 C C . LEU A 1 80 ? 1.957 -3.775 24.857 1.00 90.69 80 LEU A C 1
ATOM 630 O O . LEU A 1 80 ? 1.137 -4.199 24.055 1.00 90.69 80 LEU A O 1
ATOM 634 N N . GLU A 1 81 ? 1.747 -3.819 26.175 1.00 93.88 81 GLU A N 1
ATOM 635 C CA . GLU A 1 81 ? 0.530 -4.361 26.793 1.00 93.88 81 GLU A CA 1
ATOM 636 C C . GLU A 1 81 ? -0.734 -3.574 26.395 1.00 93.88 81 GLU A C 1
ATOM 638 O O . GLU A 1 81 ? -1.767 -4.166 26.073 1.00 93.88 81 GLU A O 1
ATOM 643 N N . ASP A 1 82 ? -0.662 -2.236 26.376 1.00 94.31 82 ASP A N 1
ATOM 644 C CA . ASP A 1 82 ? -1.769 -1.394 25.914 1.00 94.31 82 ASP A CA 1
ATOM 645 C C . ASP A 1 82 ? -2.027 -1.607 24.405 1.00 94.31 82 ASP A C 1
ATOM 647 O O . ASP A 1 82 ? -3.177 -1.597 23.969 1.00 94.31 82 ASP A O 1
ATOM 651 N N . GLU A 1 83 ? -0.993 -1.827 23.590 1.00 94.00 83 GLU A N 1
ATOM 652 C CA . GLU A 1 83 ? -1.144 -2.119 22.159 1.00 94.00 83 GLU A CA 1
ATOM 653 C C . GLU A 1 83 ? -1.753 -3.494 21.897 1.00 94.00 83 GLU A C 1
ATOM 655 O O . GLU A 1 83 ? -2.650 -3.603 21.065 1.00 94.00 83 GLU A O 1
ATOM 660 N N . GLU A 1 84 ? -1.327 -4.529 22.621 1.00 95.12 84 GLU A N 1
ATOM 661 C CA . GLU A 1 84 ? -1.890 -5.879 22.525 1.00 95.12 84 GLU A CA 1
ATOM 662 C C . GLU A 1 84 ? -3.367 -5.888 22.933 1.00 95.12 84 GLU A C 1
ATOM 664 O O . GLU A 1 84 ? -4.220 -6.410 22.209 1.00 95.12 84 GLU A O 1
ATOM 669 N N . ARG A 1 85 ? -3.702 -5.234 24.053 1.00 96.94 85 ARG A N 1
ATOM 670 C CA . ARG A 1 85 ? -5.094 -5.089 24.497 1.00 96.94 85 ARG A CA 1
ATOM 671 C C . ARG A 1 85 ? -5.924 -4.297 23.487 1.00 96.94 85 ARG A C 1
ATOM 673 O O . ARG A 1 85 ? -7.064 -4.669 23.198 1.00 96.94 85 ARG A O 1
ATOM 680 N N . LEU A 1 86 ? -5.374 -3.218 22.928 1.00 97.06 86 LEU A N 1
ATOM 681 C CA . LEU A 1 86 ? -6.041 -2.462 21.871 1.00 97.06 86 LEU A CA 1
ATOM 682 C C . LEU A 1 86 ? -6.246 -3.333 20.624 1.00 97.06 86 LEU A C 1
ATOM 684 O O . LEU A 1 86 ? -7.349 -3.352 20.085 1.00 97.06 86 LEU A O 1
ATOM 688 N N . GLY A 1 87 ? -5.240 -4.104 20.211 1.00 96.75 87 GLY A N 1
ATOM 689 C CA . GLY A 1 87 ? -5.315 -5.049 19.098 1.00 96.75 87 GLY A CA 1
ATOM 690 C C . GLY A 1 87 ? -6.454 -6.057 19.251 1.00 96.75 87 GLY A C 1
ATOM 691 O O . GLY A 1 87 ? -7.232 -6.235 18.314 1.00 96.75 87 GLY A O 1
ATOM 692 N N . GLN A 1 88 ? -6.635 -6.628 20.445 1.00 97.44 88 GLN A N 1
ATOM 693 C CA . GLN A 1 88 ? -7.747 -7.539 20.751 1.00 97.44 88 GLN A CA 1
ATOM 694 C C . GLN A 1 88 ? -9.122 -6.860 20.613 1.00 97.44 88 GLN A C 1
ATOM 696 O O . GLN A 1 88 ? -10.041 -7.422 20.012 1.00 97.44 88 GLN A O 1
ATOM 701 N N . ILE A 1 89 ? -9.271 -5.629 21.118 1.00 97.88 89 ILE A N 1
ATOM 702 C CA . ILE A 1 89 ? -10.519 -4.851 21.003 1.00 97.88 89 ILE A CA 1
ATOM 703 C C . ILE A 1 89 ? -10.831 -4.527 19.535 1.00 97.88 89 ILE A C 1
ATOM 705 O O . ILE A 1 89 ? -11.979 -4.630 19.094 1.00 97.88 89 ILE A O 1
ATOM 709 N N . LEU A 1 90 ? -9.815 -4.139 18.762 1.00 98.00 90 LEU A N 1
ATOM 710 C CA . LEU A 1 90 ? -9.968 -3.836 17.340 1.00 98.00 90 LEU A CA 1
ATOM 711 C C . LEU A 1 90 ? -10.319 -5.092 16.540 1.00 98.00 90 LEU A C 1
ATOM 713 O O . LEU A 1 90 ? -11.233 -5.045 15.716 1.00 98.00 90 LEU A O 1
ATOM 717 N N . HIS A 1 91 ? -9.678 -6.223 16.831 1.00 97.38 91 HIS A N 1
ATOM 718 C CA . HIS A 1 91 ? -10.000 -7.500 16.205 1.00 97.38 91 HIS A CA 1
ATOM 719 C C . HIS A 1 91 ? -11.442 -7.925 16.516 1.00 97.38 91 HIS A C 1
ATOM 721 O O . HIS A 1 91 ? -12.177 -8.309 15.607 1.00 97.38 91 HIS A O 1
ATOM 727 N N . HIS A 1 92 ? -11.900 -7.752 17.761 1.00 96.88 92 HIS A N 1
ATOM 728 C CA . HIS A 1 92 ? -13.297 -7.992 18.126 1.00 96.88 92 HIS A CA 1
ATOM 729 C C . HIS A 1 92 ? -14.269 -7.158 17.277 1.00 96.88 92 HIS A C 1
ATOM 731 O O . HIS A 1 92 ? -15.251 -7.693 16.757 1.00 96.88 92 HIS A O 1
ATOM 737 N N . CYS A 1 93 ? -13.981 -5.865 17.087 1.00 97.06 93 CYS A N 1
ATOM 738 C CA . CYS A 1 93 ? -14.777 -4.996 16.220 1.00 97.06 93 CYS A CA 1
ATOM 739 C C . CYS A 1 93 ? -14.835 -5.523 14.776 1.00 97.06 93 CYS A C 1
ATOM 741 O O . CYS A 1 93 ? -15.917 -5.578 14.190 1.00 97.06 93 CYS A O 1
ATOM 743 N N . LEU A 1 94 ? -13.695 -5.951 14.217 1.00 96.38 94 LEU A N 1
ATOM 744 C CA . LEU A 1 94 ? -13.614 -6.510 12.863 1.00 96.38 94 LEU A CA 1
ATOM 745 C C . LEU A 1 94 ? -14.455 -7.785 12.724 1.00 96.38 94 LEU A C 1
ATOM 747 O O . LEU A 1 94 ? -15.312 -7.857 11.846 1.00 96.38 94 LEU A O 1
ATOM 751 N N . VAL A 1 95 ? -14.298 -8.747 13.638 1.00 95.94 95 VAL A N 1
ATOM 752 C CA . VAL A 1 95 ? -15.046 -10.020 13.632 1.00 95.94 95 VAL A CA 1
ATOM 753 C C . VAL A 1 95 ? -16.556 -9.799 13.730 1.00 95.94 95 VAL A C 1
ATOM 755 O O . VAL A 1 95 ? -17.339 -10.543 13.141 1.00 95.94 95 VAL A O 1
ATOM 758 N N . LYS A 1 96 ? -16.994 -8.763 14.452 1.00 95.44 96 LYS A N 1
ATOM 759 C CA . LYS A 1 96 ? -18.411 -8.381 14.549 1.00 95.44 96 LYS A CA 1
ATOM 760 C C . LYS A 1 96 ? -18.888 -7.485 13.402 1.00 95.44 96 LYS A C 1
ATOM 762 O O . LYS A 1 96 ? -20.062 -7.118 13.388 1.00 95.44 96 LYS A O 1
ATOM 767 N N . ASN A 1 97 ? -18.011 -7.145 12.456 1.00 91.31 97 ASN A N 1
ATOM 768 C CA . ASN A 1 97 ? -18.241 -6.187 11.375 1.00 91.31 97 ASN A CA 1
ATOM 769 C C . ASN A 1 97 ? -18.770 -4.829 11.884 1.00 91.31 97 ASN A C 1
ATOM 771 O O . ASN A 1 97 ? -19.683 -4.225 11.317 1.00 91.31 97 ASN A O 1
ATOM 775 N N . GLN A 1 98 ? -18.221 -4.369 13.009 1.00 91.69 98 GLN A N 1
ATOM 776 C CA . GLN A 1 98 ? -18.604 -3.136 13.687 1.00 91.69 98 GLN A CA 1
ATOM 777 C C . GLN A 1 98 ? -17.530 -2.074 13.501 1.00 91.69 98 GLN A C 1
ATOM 779 O O . GLN A 1 98 ? -16.357 -2.295 13.788 1.00 91.69 98 GLN A O 1
ATOM 784 N N . ALA A 1 99 ? -17.936 -0.892 13.025 1.00 92.81 99 ALA A N 1
ATOM 785 C CA . ALA A 1 99 ? -17.024 0.227 12.779 1.00 92.81 99 ALA A CA 1
ATOM 786 C C . ALA A 1 99 ? -15.780 -0.137 11.943 1.00 92.81 99 ALA A C 1
ATOM 788 O O . ALA A 1 99 ? -14.762 0.540 12.045 1.00 92.81 99 ALA A O 1
ATOM 789 N N . THR A 1 100 ? -15.867 -1.145 11.071 1.00 94.88 100 THR A N 1
ATOM 790 C CA . THR A 1 100 ? -14.734 -1.730 10.337 1.00 94.88 100 THR A CA 1
ATOM 791 C C . THR A 1 100 ? -13.871 -0.669 9.648 1.00 94.88 100 THR A C 1
ATOM 793 O O . THR A 1 100 ? -12.657 -0.648 9.818 1.00 94.88 100 THR A O 1
ATOM 796 N N . THR A 1 101 ? -14.479 0.307 8.962 1.00 94.44 101 THR A N 1
ATOM 797 C CA . THR A 1 101 ? -13.735 1.419 8.343 1.00 94.44 101 THR A CA 1
ATOM 798 C C . THR A 1 101 ? -12.983 2.280 9.365 1.00 94.44 101 THR A C 1
ATOM 800 O O . THR A 1 101 ? -11.846 2.657 9.110 1.00 94.44 101 THR A O 1
ATOM 803 N N . PHE A 1 102 ? -13.569 2.574 10.530 1.00 96.06 102 PHE A N 1
ATOM 804 C CA . PHE A 1 102 ? -12.908 3.349 11.590 1.00 96.06 102 PHE A CA 1
ATOM 805 C C . PHE A 1 102 ? -11.784 2.560 12.264 1.00 96.06 102 PHE A C 1
ATOM 807 O O . PHE A 1 102 ? -10.750 3.139 12.595 1.00 96.06 102 PHE A O 1
ATOM 814 N N . VAL A 1 103 ? -11.963 1.244 12.415 1.00 97.25 103 VAL A N 1
ATOM 815 C CA . VAL A 1 103 ? -10.902 0.338 12.867 1.00 97.25 103 VAL A CA 1
ATOM 816 C C . VAL A 1 103 ? -9.734 0.372 11.886 1.00 97.25 103 VAL A C 1
ATOM 818 O O . VAL A 1 103 ? -8.612 0.601 12.316 1.00 97.25 103 VAL A O 1
ATOM 821 N N . LEU A 1 104 ? -9.981 0.266 10.576 1.00 96.12 104 LEU A N 1
ATOM 822 C CA . LEU A 1 104 ? -8.927 0.370 9.558 1.00 96.12 104 LEU A CA 1
ATOM 823 C C . LEU A 1 104 ? -8.216 1.728 9.573 1.00 96.12 104 LEU A C 1
ATOM 825 O O . LEU A 1 104 ? -6.992 1.784 9.491 1.00 96.12 104 LEU A O 1
ATOM 829 N N . MET A 1 105 ? -8.964 2.828 9.708 1.00 95.06 105 MET A N 1
ATOM 830 C CA . MET A 1 105 ? -8.385 4.174 9.804 1.00 95.06 105 MET A CA 1
ATOM 831 C C . MET A 1 105 ? -7.452 4.311 11.012 1.00 95.06 105 MET A C 1
ATOM 833 O O . MET A 1 105 ? -6.419 4.973 10.914 1.00 95.06 105 MET A O 1
ATOM 837 N N . LEU A 1 106 ? -7.810 3.688 12.139 1.00 95.12 106 LEU A N 1
ATOM 838 C CA . LEU A 1 106 ? -6.986 3.658 13.342 1.00 95.12 106 LEU A CA 1
ATOM 839 C C . LEU A 1 106 ? -5.771 2.735 13.163 1.00 95.12 106 LEU A C 1
ATOM 841 O O . LEU A 1 106 ? -4.642 3.184 13.355 1.00 95.12 106 LEU A O 1
ATOM 845 N N . LEU A 1 107 ? -5.988 1.489 12.727 1.00 94.88 107 LEU A N 1
ATOM 846 C CA . LEU A 1 107 ? -4.936 0.498 12.477 1.00 94.88 107 LEU A CA 1
ATOM 847 C C . LEU A 1 107 ? -3.864 1.039 11.537 1.00 94.88 107 LEU A C 1
ATOM 849 O O . LEU A 1 107 ? -2.684 0.894 11.826 1.00 94.88 107 LEU A O 1
ATOM 853 N N . ARG A 1 108 ? -4.255 1.745 10.471 1.00 93.50 108 ARG A N 1
ATOM 854 C CA . ARG A 1 108 ? -3.330 2.400 9.538 1.00 93.50 108 ARG A CA 1
ATOM 855 C C . ARG A 1 108 ? -2.277 3.254 10.246 1.00 93.50 108 ARG A C 1
ATOM 857 O O . ARG A 1 108 ? -1.131 3.263 9.818 1.00 93.50 108 ARG A O 1
ATOM 864 N N . ILE A 1 109 ? -2.644 3.979 11.301 1.00 92.06 109 ILE A N 1
ATOM 865 C CA . ILE A 1 109 ? -1.695 4.795 12.070 1.00 92.06 109 ILE A CA 1
ATOM 866 C C . ILE A 1 109 ? -0.937 3.932 13.083 1.00 92.06 109 ILE A C 1
ATOM 868 O O . ILE A 1 109 ? 0.275 4.079 13.230 1.00 92.06 109 ILE A O 1
ATOM 872 N N . LEU A 1 110 ? -1.628 3.012 13.754 1.00 91.56 110 LEU A N 1
ATOM 873 C CA . LEU A 1 110 ? -1.046 2.161 14.793 1.00 91.56 110 LEU A CA 1
ATOM 874 C C . LEU A 1 110 ? 0.065 1.243 14.273 1.00 91.56 110 LEU A C 1
ATOM 876 O O . LEU A 1 110 ? 1.092 1.109 14.923 1.00 91.56 110 LEU A O 1
ATOM 880 N N . VAL A 1 111 ? -0.072 0.685 13.070 1.00 91.25 111 VAL A N 1
ATOM 881 C CA . VAL A 1 111 ? 0.959 -0.192 12.483 1.00 91.25 111 VAL A CA 1
ATOM 882 C C . VAL A 1 111 ? 2.263 0.536 12.137 1.00 91.25 111 VAL A C 1
ATOM 884 O O . VAL A 1 111 ? 3.258 -0.111 11.831 1.00 91.25 111 VAL A O 1
ATOM 887 N N . THR A 1 112 ? 2.273 1.875 12.184 1.00 88.62 112 THR A N 1
ATOM 888 C CA . THR A 1 112 ? 3.483 2.691 11.973 1.00 88.62 112 THR A CA 1
ATOM 889 C C . THR A 1 112 ? 4.245 3.010 13.261 1.00 88.62 112 THR A C 1
ATOM 891 O O . THR A 1 112 ? 5.270 3.689 13.202 1.00 88.62 112 THR A O 1
ATOM 894 N N . GLN A 1 113 ? 3.751 2.559 14.420 1.00 85.06 113 GLN A N 1
ATOM 895 C CA . GLN A 1 113 ? 4.449 2.696 15.701 1.00 85.06 113 GLN A CA 1
ATOM 896 C C . GLN A 1 113 ? 5.705 1.810 15.743 1.00 85.06 113 GLN A C 1
ATOM 898 O O . GLN A 1 113 ? 5.876 0.910 14.923 1.00 85.06 113 GLN A O 1
ATOM 903 N N . GLU A 1 114 ? 6.601 2.056 16.704 1.00 79.75 114 GLU A N 1
ATOM 904 C CA . GLU A 1 114 ? 7.883 1.331 16.808 1.00 79.75 114 GLU A CA 1
ATOM 905 C C . GLU A 1 114 ? 7.735 -0.177 17.029 1.00 79.75 114 GLU A C 1
ATOM 907 O O . GLU A 1 114 ? 8.567 -0.952 16.562 1.00 79.75 114 GLU A O 1
ATOM 912 N N . SER A 1 115 ? 6.675 -0.597 17.715 1.00 79.69 115 SER A N 1
ATOM 913 C CA . SER A 1 115 ? 6.311 -2.007 17.886 1.00 79.69 115 SER A CA 1
ATOM 914 C C . SER A 1 115 ? 5.907 -2.686 16.573 1.00 79.69 115 SER A C 1
ATOM 916 O O . SER A 1 115 ? 5.977 -3.911 16.462 1.00 79.69 115 SER A O 1
ATOM 918 N N . GLY A 1 116 ? 5.536 -1.900 15.559 1.00 80.94 116 GLY A N 1
ATOM 919 C CA . GLY A 1 116 ? 5.111 -2.364 14.247 1.00 80.94 116 GLY A CA 1
ATOM 920 C C . GLY A 1 116 ? 3.752 -3.081 14.255 1.00 80.94 116 GLY A C 1
ATOM 921 O O . GLY A 1 116 ? 2.932 -2.880 15.151 1.00 80.94 116 GLY A O 1
ATOM 922 N N . PRO A 1 117 ? 3.461 -3.916 13.242 1.00 83.00 117 PRO A N 1
ATOM 923 C CA . PRO A 1 117 ? 2.201 -4.655 13.119 1.00 83.00 117 PRO A CA 1
ATOM 924 C C . PRO A 1 117 ? 1.996 -5.788 14.132 1.00 83.00 117 PRO A C 1
ATOM 926 O O . PRO A 1 117 ? 0.884 -6.305 14.203 1.00 83.00 117 PRO A O 1
ATOM 929 N N . THR A 1 118 ? 3.021 -6.212 14.879 1.00 87.44 118 THR A N 1
ATOM 930 C CA . THR A 1 118 ? 2.961 -7.439 15.701 1.00 87.44 118 THR A CA 1
ATOM 931 C C . THR A 1 118 ? 1.773 -7.472 16.681 1.00 87.44 118 THR A C 1
ATOM 933 O O . THR A 1 118 ? 1.038 -8.464 16.653 1.00 87.44 118 THR A O 1
ATOM 936 N N . PRO A 1 119 ? 1.479 -6.408 17.461 1.00 91.25 119 PRO A N 1
ATOM 937 C CA . PRO A 1 119 ? 0.310 -6.379 18.355 1.00 91.25 119 PRO A CA 1
ATOM 938 C C . PRO A 1 119 ? -1.038 -6.471 17.622 1.00 91.25 119 PRO A C 1
ATOM 940 O O . PRO A 1 119 ? -2.072 -6.764 18.218 1.00 91.25 119 PRO A O 1
ATOM 943 N N . TYR A 1 120 ? -1.035 -6.226 16.311 1.00 92.75 120 TYR A N 1
ATOM 944 C CA . TYR A 1 120 ? -2.212 -6.170 15.454 1.00 92.75 120 TYR A CA 1
ATOM 945 C C . TYR A 1 120 ? -2.288 -7.355 14.475 1.00 92.75 120 TYR A C 1
ATOM 947 O O . TYR A 1 120 ? -3.127 -7.324 13.573 1.00 92.75 120 TYR A O 1
ATOM 955 N N . LYS A 1 121 ? -1.462 -8.406 14.644 1.00 91.25 121 LYS A N 1
ATOM 956 C CA . LYS A 1 121 ? -1.382 -9.572 13.732 1.00 91.25 121 LYS A CA 1
ATOM 957 C C . LYS A 1 121 ? -2.762 -10.150 13.403 1.00 91.25 121 LYS A C 1
ATOM 959 O O . LYS A 1 121 ? -3.086 -10.325 12.233 1.00 91.25 121 LYS A O 1
ATOM 964 N N . GLU A 1 122 ? -3.605 -10.379 14.411 1.00 92.69 122 GLU A N 1
ATOM 965 C CA . GLU A 1 122 ? -4.953 -10.934 14.206 1.00 92.69 122 GLU A CA 1
ATOM 966 C C . GLU A 1 122 ? -5.842 -10.029 13.341 1.00 92.69 122 GLU A C 1
ATOM 968 O O . GLU A 1 122 ? -6.560 -10.513 12.466 1.00 92.69 122 GLU A O 1
ATOM 973 N N . CYS A 1 123 ? -5.750 -8.705 13.521 1.00 94.88 123 CYS A N 1
ATOM 974 C CA . CYS A 1 123 ? -6.467 -7.749 12.679 1.00 94.88 123 CYS A CA 1
ATOM 975 C C . CYS A 1 123 ? -5.996 -7.837 11.224 1.00 94.88 123 CYS A C 1
ATOM 977 O O . CYS A 1 123 ? -6.821 -7.861 10.314 1.00 94.88 123 CYS A O 1
ATOM 979 N N . VAL A 1 124 ? -4.679 -7.897 11.004 1.00 92.00 124 VAL A N 1
ATOM 980 C CA . VAL A 1 124 ? -4.085 -7.983 9.663 1.00 92.00 124 VAL A CA 1
ATOM 981 C C . VAL A 1 124 ? -4.528 -9.263 8.956 1.00 92.00 124 VAL A C 1
ATOM 983 O O . VAL A 1 124 ? -5.003 -9.193 7.822 1.00 92.00 124 VAL A O 1
ATOM 986 N N . CYS A 1 125 ? -4.463 -10.411 9.639 1.00 90.38 125 CYS A N 1
ATOM 987 C CA . CYS A 1 125 ? -4.946 -11.687 9.112 1.00 90.38 125 CYS A CA 1
ATOM 988 C C . CYS A 1 125 ? -6.438 -11.631 8.758 1.00 90.38 125 CYS A C 1
ATOM 990 O O . CYS A 1 125 ? -6.832 -12.081 7.682 1.00 90.38 125 CYS A O 1
ATOM 992 N N . TRP A 1 126 ? -7.268 -11.037 9.622 1.00 93.31 126 TRP A N 1
ATOM 993 C CA . TRP A 1 126 ? -8.696 -10.892 9.349 1.00 93.31 126 TRP A CA 1
ATOM 994 C C . TRP A 1 126 ? -8.950 -10.039 8.101 1.00 93.31 126 TRP A C 1
ATOM 996 O O . TRP A 1 126 ? -9.729 -10.434 7.235 1.00 93.31 126 TRP A O 1
ATOM 1006 N N . ILE A 1 127 ? -8.272 -8.893 7.974 1.00 92.12 127 ILE A N 1
ATOM 1007 C CA . ILE A 1 127 ? -8.421 -7.972 6.835 1.00 92.12 127 ILE A CA 1
ATOM 1008 C C . ILE A 1 127 ? -8.011 -8.651 5.534 1.00 92.12 127 ILE A C 1
ATOM 1010 O O . ILE A 1 127 ? -8.686 -8.495 4.517 1.00 92.12 127 ILE A O 1
ATOM 1014 N N . TYR A 1 128 ? -6.934 -9.427 5.572 1.00 89.44 128 TYR A N 1
ATOM 1015 C CA . TYR A 1 128 ? -6.499 -10.196 4.422 1.00 89.44 128 TYR A CA 1
ATOM 1016 C C . TYR A 1 128 ? -7.576 -11.169 3.952 1.00 89.44 128 TYR A C 1
ATOM 1018 O O . TYR A 1 128 ? -8.058 -11.078 2.826 1.00 89.44 128 TYR A O 1
ATOM 1026 N N . GLN A 1 129 ? -8.009 -12.046 4.855 1.00 89.12 129 GLN A N 1
ATOM 1027 C CA . GLN A 1 129 ? -8.941 -13.125 4.548 1.00 89.12 129 GLN A CA 1
ATOM 1028 C C . GLN A 1 129 ? -10.331 -12.620 4.151 1.00 89.12 129 GLN A C 1
ATOM 1030 O O . GLN A 1 129 ? -10.996 -13.260 3.345 1.00 89.12 129 GLN A O 1
ATOM 1035 N N . ASN A 1 130 ? -10.773 -11.494 4.720 1.00 89.62 130 ASN A N 1
ATOM 1036 C CA . ASN A 1 130 ? -12.154 -11.025 4.588 1.00 89.62 130 ASN A CA 1
ATOM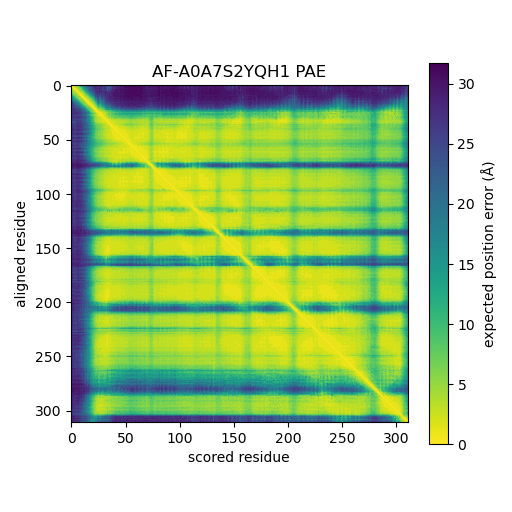 1037 C C . ASN A 1 130 ? -12.318 -9.791 3.702 1.00 89.62 130 ASN A C 1
ATOM 1039 O O . ASN A 1 130 ? -13.455 -9.394 3.500 1.00 89.62 130 ASN A O 1
ATOM 1043 N N . ILE A 1 131 ? -11.242 -9.130 3.259 1.00 87.19 131 ILE A N 1
ATOM 1044 C CA . ILE A 1 131 ? -11.337 -7.931 2.403 1.00 87.19 131 ILE A CA 1
ATOM 1045 C C . ILE A 1 131 ? -10.417 -8.026 1.188 1.00 87.19 131 ILE A C 1
ATOM 1047 O O . ILE A 1 131 ? -10.809 -7.614 0.099 1.00 87.19 131 ILE A O 1
ATOM 1051 N N . VAL A 1 132 ? -9.185 -8.510 1.366 1.00 85.94 132 VAL A N 1
ATOM 1052 C CA . VAL A 1 132 ? -8.173 -8.525 0.295 1.00 85.94 132 VAL A CA 1
ATOM 1053 C C . VAL A 1 132 ? -8.330 -9.748 -0.602 1.00 85.94 132 VAL A C 1
ATOM 1055 O O . VAL A 1 132 ? -8.358 -9.595 -1.816 1.00 85.94 132 VAL A O 1
ATOM 1058 N N . LYS A 1 133 ? -8.467 -10.938 -0.003 1.00 84.00 133 LYS A N 1
ATOM 1059 C CA . LYS A 1 133 ? -8.607 -12.226 -0.700 1.00 84.00 133 LYS A CA 1
ATOM 1060 C C . LYS A 1 133 ? -10.012 -12.460 -1.274 1.00 84.00 133 LYS A C 1
ATOM 1062 O O . LYS A 1 133 ? -10.237 -13.448 -1.962 1.00 84.00 133 LYS A O 1
ATOM 1067 N N . ASP A 1 134 ? -10.977 -11.584 -0.989 1.00 79.25 134 ASP A N 1
ATOM 1068 C CA . ASP A 1 134 ? -12.308 -11.678 -1.592 1.00 79.25 134 ASP A CA 1
ATOM 1069 C C . ASP A 1 134 ? -12.261 -11.223 -3.062 1.00 79.25 134 ASP A C 1
ATOM 1071 O O . ASP A 1 134 ? -12.437 -10.041 -3.381 1.00 79.25 134 ASP A O 1
ATOM 1075 N N . ASP A 1 135 ? -12.059 -12.196 -3.955 1.00 63.09 135 ASP A N 1
ATOM 1076 C CA . ASP A 1 135 ? -12.025 -12.045 -5.417 1.00 63.09 135 ASP A CA 1
ATOM 1077 C C . ASP A 1 135 ? -13.267 -11.356 -5.992 1.00 63.09 135 ASP A C 1
ATOM 1079 O O . ASP A 1 135 ? -13.238 -10.830 -7.108 1.00 63.09 135 ASP A O 1
ATOM 1083 N N . SER A 1 136 ? -14.383 -11.334 -5.254 1.00 61.91 136 SER A N 1
ATOM 1084 C CA . SER A 1 136 ? -15.593 -10.697 -5.755 1.00 61.91 136 SER A CA 1
ATOM 1085 C C . SER A 1 136 ? -15.461 -9.177 -5.832 1.00 61.91 136 SER A C 1
ATOM 1087 O O . SER A 1 136 ? -16.171 -8.585 -6.645 1.00 61.91 136 SER A O 1
ATOM 1089 N N . GLY A 1 137 ? -14.582 -8.545 -5.029 1.00 57.03 137 GLY A N 1
ATOM 1090 C CA . GLY A 1 137 ? -14.198 -7.117 -5.042 1.00 57.03 137 GLY A CA 1
ATOM 1091 C C . GLY A 1 137 ? -15.329 -6.077 -4.891 1.00 57.03 137 GLY A C 1
ATOM 1092 O O . GLY A 1 137 ? -15.083 -4.913 -4.566 1.00 57.03 137 GLY A O 1
ATOM 1093 N N . GLN A 1 138 ? -16.576 -6.489 -5.109 1.00 62.94 138 GLN A N 1
ATOM 1094 C CA . GLN A 1 138 ? -17.801 -5.705 -5.202 1.00 62.94 138 GLN A CA 1
ATOM 1095 C C . GLN A 1 138 ? -18.620 -5.780 -3.913 1.00 62.94 138 GLN A C 1
ATOM 1097 O O . GLN A 1 138 ? -19.501 -4.948 -3.707 1.00 62.94 138 GLN A O 1
ATOM 1102 N N . GLN A 1 139 ? -18.341 -6.749 -3.036 1.00 77.00 139 GLN A N 1
ATOM 1103 C CA . GLN A 1 139 ? -19.065 -6.895 -1.772 1.00 77.00 139 GLN A CA 1
ATOM 1104 C C . GLN A 1 139 ? -18.668 -5.832 -0.742 1.00 77.00 139 GLN A C 1
ATOM 1106 O O . GLN A 1 139 ? -19.468 -5.459 0.118 1.00 77.00 139 GLN A O 1
ATOM 1111 N N . HIS A 1 140 ? -17.452 -5.296 -0.846 1.00 86.56 140 HIS A N 1
ATOM 1112 C CA . HIS A 1 140 ? -16.942 -4.299 0.085 1.00 86.56 140 HIS A CA 1
ATOM 1113 C C . HIS A 1 140 ? -17.085 -2.878 -0.443 1.00 86.56 140 HIS A C 1
ATOM 1115 O O . HIS A 1 140 ? -16.853 -2.580 -1.614 1.00 86.56 140 HIS A O 1
ATOM 1121 N N . SER A 1 141 ? -17.403 -1.958 0.466 1.00 91.19 141 SER A N 1
ATOM 1122 C CA . SER A 1 141 ? -17.489 -0.542 0.129 1.00 91.19 141 SER A CA 1
ATOM 1123 C C . SER A 1 141 ? -16.119 0.029 -0.259 1.00 91.19 141 SER A C 1
ATOM 1125 O O . SER A 1 141 ? -15.078 -0.354 0.284 1.00 91.19 141 SER A O 1
ATOM 1127 N N . LYS A 1 142 ? -16.121 1.014 -1.164 1.00 92.56 142 LYS A N 1
ATOM 1128 C CA . LYS A 1 142 ? -14.919 1.750 -1.593 1.00 92.56 1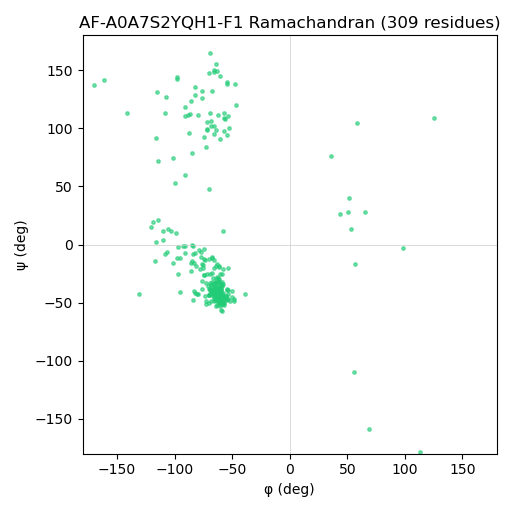42 LYS A CA 1
ATOM 1129 C C . LYS A 1 142 ? -14.051 2.250 -0.419 1.00 92.56 142 LYS A C 1
ATOM 1131 O O . LYS A 1 142 ? -12.839 2.024 -0.461 1.00 92.56 142 LYS A O 1
ATOM 1136 N N . PRO A 1 143 ? -14.604 2.883 0.642 1.00 93.50 143 PRO A N 1
ATOM 1137 C CA . PRO A 1 143 ? -13.801 3.325 1.783 1.00 93.50 143 PRO A CA 1
ATOM 1138 C C . PRO A 1 143 ? -13.116 2.177 2.523 1.00 93.50 143 PRO A C 1
ATOM 1140 O O . PRO A 1 143 ? -11.978 2.333 2.955 1.00 93.50 143 PRO A O 1
ATOM 1143 N N . LEU A 1 144 ? -13.790 1.029 2.653 1.00 93.44 144 LEU A N 1
ATOM 1144 C CA . LEU A 1 144 ? -13.236 -0.139 3.327 1.00 93.44 144 LEU A CA 1
ATOM 1145 C C . LEU A 1 144 ? -12.013 -0.664 2.568 1.00 93.44 144 LEU A C 1
ATOM 1147 O O . LEU A 1 144 ? -10.930 -0.733 3.138 1.00 93.44 144 LEU A O 1
ATOM 1151 N N . ARG A 1 145 ? -12.163 -0.921 1.265 1.00 93.50 145 ARG A N 1
ATOM 1152 C CA . ARG A 1 145 ? -11.078 -1.423 0.405 1.00 93.50 145 ARG A CA 1
ATOM 1153 C C . ARG A 1 145 ? -9.893 -0.459 0.345 1.00 93.50 145 ARG A C 1
ATOM 1155 O O . ARG A 1 145 ? -8.747 -0.876 0.479 1.00 93.50 145 ARG A O 1
ATOM 1162 N N . THR A 1 146 ? -10.171 0.839 0.209 1.00 95.25 146 THR A N 1
ATOM 1163 C CA . THR A 1 146 ? -9.130 1.880 0.198 1.00 95.25 146 THR A CA 1
ATOM 1164 C C . THR A 1 146 ? -8.344 1.888 1.510 1.00 95.25 146 THR A C 1
ATOM 1166 O O . THR A 1 146 ? -7.117 1.903 1.495 1.00 95.25 146 THR A O 1
ATOM 1169 N N . MET A 1 147 ? -9.032 1.854 2.656 1.00 95.38 147 MET A N 1
ATOM 1170 C CA . MET A 1 147 ? -8.369 1.888 3.961 1.00 95.38 147 MET A CA 1
ATOM 1171 C C . MET A 1 147 ? -7.593 0.606 4.264 1.00 95.38 147 MET A C 1
ATOM 1173 O O . MET A 1 147 ? -6.530 0.698 4.875 1.00 95.38 147 MET A O 1
ATOM 1177 N N . SER A 1 148 ? -8.064 -0.556 3.798 1.00 95.12 148 SER A N 1
ATOM 1178 C CA . SER A 1 148 ? -7.305 -1.807 3.890 1.00 95.12 148 SER A CA 1
ATOM 1179 C C . SER A 1 148 ? -5.961 -1.673 3.183 1.00 95.12 148 SER A C 1
ATOM 1181 O O . SER A 1 148 ? -4.928 -1.891 3.807 1.00 95.12 148 SER A O 1
ATOM 1183 N N . TRP A 1 149 ? -5.948 -1.211 1.929 1.00 95.94 149 TRP A N 1
ATOM 1184 C CA . TRP A 1 149 ? -4.699 -1.025 1.186 1.00 95.94 149 TRP A CA 1
ATOM 1185 C C . TRP A 1 149 ? -3.790 0.047 1.785 1.00 95.94 149 TRP A C 1
ATOM 1187 O O . TRP A 1 149 ? -2.581 -0.150 1.839 1.00 95.94 149 TRP A O 1
ATOM 1197 N N . LEU A 1 150 ? -4.339 1.149 2.304 1.00 95.69 150 LEU A N 1
ATOM 1198 C CA . LEU A 1 150 ? -3.529 2.159 2.995 1.00 95.69 150 LEU A CA 1
ATOM 1199 C C . LEU A 1 150 ? -2.869 1.607 4.265 1.00 95.69 150 LEU A C 1
ATOM 1201 O O . LEU A 1 150 ? -1.712 1.918 4.540 1.00 95.69 150 LEU A O 1
ATOM 1205 N N . MET A 1 151 ? -3.591 0.800 5.044 1.00 94.56 151 MET A N 1
ATOM 1206 C CA . MET A 1 151 ? -3.024 0.135 6.214 1.00 94.56 151 MET A CA 1
ATOM 1207 C C . MET A 1 151 ? -1.942 -0.869 5.793 1.00 94.56 151 MET A C 1
ATOM 1209 O O . MET A 1 151 ? -0.847 -0.821 6.341 1.00 94.56 151 MET A O 1
ATOM 1213 N N . LEU A 1 152 ? -2.202 -1.722 4.800 1.00 93.19 152 LEU A N 1
ATOM 1214 C CA . LEU A 1 152 ? -1.218 -2.696 4.311 1.00 93.19 152 LEU A CA 1
ATOM 1215 C C . LEU A 1 152 ? 0.028 -2.020 3.745 1.00 93.19 152 LEU A C 1
ATOM 1217 O O . LEU A 1 152 ? 1.136 -2.460 4.026 1.00 93.19 152 LEU A O 1
ATOM 1221 N N . SER A 1 153 ? -0.131 -0.913 3.019 1.00 94.44 153 SER A N 1
ATOM 1222 C CA . SER A 1 153 ? 0.987 -0.096 2.539 1.00 94.44 153 SER A CA 1
ATOM 1223 C C . SER A 1 153 ? 1.849 0.398 3.702 1.00 94.44 153 SER A C 1
ATOM 1225 O O . SER A 1 153 ? 3.073 0.361 3.613 1.00 94.44 153 SER A O 1
ATOM 1227 N N . ASN A 1 154 ? 1.240 0.824 4.813 1.00 94.06 154 ASN A N 1
ATOM 1228 C CA . ASN A 1 154 ? 1.983 1.224 6.008 1.00 94.06 154 ASN A CA 1
ATOM 1229 C C . ASN A 1 154 ? 2.695 0.041 6.689 1.00 94.06 154 ASN A C 1
ATOM 1231 O O . ASN A 1 154 ? 3.778 0.231 7.233 1.00 94.06 154 ASN A O 1
ATOM 1235 N N . ILE A 1 155 ? 2.137 -1.171 6.629 1.00 91.12 155 ILE A N 1
ATOM 1236 C CA . ILE A 1 155 ? 2.808 -2.385 7.123 1.00 91.12 155 ILE A CA 1
ATOM 1237 C C . ILE A 1 155 ? 3.997 -2.753 6.222 1.00 91.12 155 ILE A C 1
ATOM 1239 O O . ILE A 1 155 ? 5.086 -3.037 6.717 1.00 91.12 155 ILE A O 1
ATOM 1243 N N . ALA A 1 156 ? 3.828 -2.682 4.898 1.00 90.69 156 ALA A N 1
ATOM 1244 C CA . ALA A 1 156 ? 4.912 -2.866 3.931 1.00 90.69 156 ALA A CA 1
ATOM 1245 C C . ALA A 1 156 ? 6.033 -1.826 4.115 1.00 90.69 156 ALA A C 1
ATOM 1247 O O . ALA A 1 156 ? 7.184 -2.073 3.796 1.00 90.69 156 ALA A O 1
ATOM 1248 N N . ALA A 1 157 ? 5.743 -0.656 4.681 1.00 89.06 157 ALA A N 1
ATOM 1249 C CA . ALA A 1 157 ? 6.775 0.327 4.993 1.00 89.06 157 ALA A CA 1
ATOM 1250 C C . ALA A 1 157 ? 7.628 -0.027 6.225 1.00 89.06 157 ALA A C 1
ATOM 1252 O O . ALA A 1 157 ? 8.710 0.534 6.391 1.00 89.06 157 ALA A O 1
ATOM 1253 N N . SER A 1 158 ? 7.146 -0.903 7.113 1.00 80.06 158 SER A N 1
ATOM 1254 C CA . SER A 1 158 ? 7.761 -1.156 8.422 1.00 80.06 158 SER A CA 1
ATOM 1255 C C . SER A 1 158 ? 8.648 -2.405 8.466 1.00 80.06 158 SER A C 1
ATOM 1257 O O . SER A 1 158 ? 8.985 -2.839 9.563 1.00 80.06 158 SER A O 1
ATOM 1259 N N . SER A 1 159 ? 8.958 -3.021 7.314 1.00 67.62 159 SER A N 1
ATOM 1260 C CA . SER A 1 159 ? 9.766 -4.254 7.156 1.00 67.62 159 SER A CA 1
ATOM 1261 C C . SER A 1 159 ? 9.324 -5.479 7.971 1.00 67.62 159 SER A C 1
ATOM 1263 O O . SER A 1 159 ? 10.044 -6.471 8.074 1.00 67.62 159 SER A O 1
ATOM 1265 N N . GLN A 1 160 ? 8.115 -5.443 8.536 1.00 67.12 160 GLN A N 1
ATOM 1266 C CA . GLN A 1 160 ? 7.563 -6.517 9.367 1.00 67.12 160 GLN A CA 1
ATOM 1267 C C . GLN A 1 160 ? 6.472 -7.330 8.658 1.00 67.12 160 GLN A C 1
ATOM 1269 O O . GLN A 1 160 ? 6.045 -8.344 9.206 1.00 67.12 160 GLN A O 1
ATOM 1274 N N . LEU A 1 161 ? 6.040 -6.922 7.455 1.00 64.06 161 LEU A N 1
ATOM 1275 C CA . LEU A 1 161 ? 4.989 -7.605 6.691 1.00 64.06 161 LEU A CA 1
ATOM 1276 C C . LEU A 1 161 ? 5.304 -9.101 6.495 1.00 64.06 161 LEU A C 1
ATOM 1278 O O . LEU A 1 161 ? 4.470 -9.943 6.806 1.00 64.06 161 LEU A O 1
ATOM 1282 N N . TRP A 1 162 ? 6.536 -9.424 6.094 1.00 59.12 162 TRP A N 1
ATOM 1283 C CA . TRP A 1 162 ? 6.982 -10.779 5.727 1.00 59.12 162 TRP A CA 1
ATOM 1284 C C . TRP A 1 162 ? 7.170 -11.739 6.902 1.00 59.12 162 TRP A C 1
ATOM 1286 O O . TRP A 1 162 ? 7.298 -12.945 6.720 1.00 59.12 162 TRP A O 1
ATOM 1296 N N . LYS A 1 163 ? 7.194 -11.215 8.134 1.00 61.94 163 LYS A N 1
ATOM 1297 C CA . LYS A 1 163 ? 7.301 -12.042 9.345 1.00 61.94 163 LYS A CA 1
ATOM 1298 C C . LYS A 1 163 ? 5.950 -12.610 9.781 1.00 61.94 163 LYS A C 1
ATOM 1300 O O . LYS A 1 163 ? 5.901 -13.417 10.709 1.00 61.94 163 LYS A O 1
ATOM 1305 N N . MET A 1 164 ? 4.857 -12.186 9.149 1.00 59.94 164 MET A N 1
ATOM 1306 C CA . MET A 1 164 ? 3.543 -12.787 9.338 1.00 59.94 164 MET A CA 1
ATOM 1307 C C . MET A 1 164 ? 3.423 -13.973 8.373 1.00 59.94 164 MET A C 1
ATOM 1309 O O . MET A 1 164 ? 3.450 -13.794 7.166 1.00 59.94 164 MET A O 1
ATOM 1313 N N . GLU A 1 165 ? 3.372 -15.190 8.921 1.00 51.53 165 GLU A N 1
ATOM 1314 C CA . GLU A 1 165 ? 3.319 -16.461 8.181 1.00 51.53 165 GLU A CA 1
ATOM 1315 C C . GLU A 1 165 ? 2.283 -16.435 7.034 1.00 51.53 165 GLU A C 1
ATOM 1317 O O . GLU A 1 165 ? 1.092 -16.265 7.298 1.00 51.53 165 GLU A O 1
ATOM 1322 N N . GLY A 1 166 ? 2.726 -16.648 5.784 1.00 56.53 166 GLY A N 1
ATOM 1323 C CA . GLY A 1 166 ? 1.856 -16.855 4.613 1.00 56.53 166 GLY A CA 1
ATOM 1324 C C . GLY A 1 166 ? 2.111 -15.913 3.424 1.00 56.53 166 GLY A C 1
ATOM 1325 O O . GLY A 1 166 ? 1.778 -14.733 3.482 1.00 56.53 166 GLY A O 1
ATOM 1326 N N . GLU A 1 167 ? 2.678 -16.501 2.362 1.00 73.00 167 GLU A N 1
ATOM 1327 C CA . GLU A 1 167 ? 2.676 -16.136 0.929 1.00 73.00 167 GLU A CA 1
ATOM 1328 C C . GLU A 1 167 ? 2.717 -14.635 0.570 1.00 73.00 167 GLU A C 1
ATOM 1330 O O . GLU A 1 167 ? 1.721 -14.076 0.118 1.00 73.00 167 GLU A O 1
ATOM 1335 N N . GLU A 1 168 ? 3.893 -13.996 0.695 1.00 78.75 168 GLU A N 1
ATOM 1336 C CA . GLU A 1 168 ? 4.214 -12.670 0.109 1.00 78.75 168 GLU A CA 1
ATOM 1337 C C . GLU A 1 168 ? 3.624 -12.486 -1.294 1.00 78.75 168 GLU A C 1
ATOM 1339 O O . GLU A 1 168 ? 3.019 -11.452 -1.597 1.00 78.75 168 GLU A O 1
ATOM 1344 N N . ASP A 1 169 ? 3.732 -13.531 -2.110 1.00 85.00 169 ASP A N 1
ATOM 1345 C CA . ASP A 1 169 ? 3.204 -13.550 -3.461 1.00 85.00 169 ASP A CA 1
ATOM 1346 C C . ASP A 1 169 ? 1.690 -13.349 -3.511 1.00 85.00 169 ASP A C 1
ATOM 1348 O O . ASP A 1 169 ? 1.232 -12.560 -4.333 1.00 85.00 169 ASP A O 1
ATOM 1352 N N . GLU A 1 170 ? 0.891 -13.955 -2.625 1.00 88.31 170 GLU A N 1
ATOM 1353 C CA . GLU A 1 170 ? -0.564 -13.751 -2.665 1.00 88.31 170 GLU A CA 1
ATOM 1354 C C . GLU A 1 170 ? -0.934 -12.284 -2.387 1.00 88.31 170 GLU A C 1
ATOM 1356 O O . GLU A 1 170 ? -1.822 -11.728 -3.039 1.00 88.31 170 GLU A O 1
ATOM 1361 N N . TRP A 1 171 ? -0.235 -11.622 -1.460 1.00 89.19 171 TRP A N 1
ATOM 1362 C CA . TRP A 1 171 ? -0.468 -10.206 -1.163 1.00 89.19 171 TRP A CA 1
ATOM 1363 C C . TRP A 1 171 ? -0.136 -9.314 -2.352 1.00 89.19 171 TRP A C 1
ATOM 1365 O O . TRP A 1 171 ? -0.873 -8.374 -2.662 1.00 89.19 171 TRP A O 1
ATOM 1375 N N . VAL A 1 172 ? 0.981 -9.611 -3.013 1.00 92.00 172 VAL A N 1
ATOM 1376 C CA . VAL A 1 172 ? 1.442 -8.889 -4.195 1.00 92.00 172 VAL A CA 1
ATOM 1377 C C . VAL A 1 172 ? 0.481 -9.108 -5.356 1.00 92.00 172 VAL A C 1
ATOM 1379 O O . VAL A 1 172 ? 0.075 -8.131 -5.983 1.00 92.00 172 VAL A O 1
ATOM 1382 N N . GLN A 1 173 ? 0.022 -10.339 -5.590 1.00 92.00 173 GLN A N 1
ATOM 1383 C CA . GLN A 1 173 ? -0.985 -10.627 -6.612 1.00 92.00 173 GLN A CA 1
ATOM 1384 C C . GLN A 1 173 ? -2.305 -9.901 -6.329 1.00 92.00 173 GLN A C 1
ATOM 1386 O O . GLN A 1 173 ? -2.863 -9.258 -7.219 1.00 92.00 173 GLN A O 1
ATOM 1391 N N . ALA A 1 174 ? -2.776 -9.900 -5.079 1.00 92.56 174 ALA A N 1
ATOM 1392 C CA . ALA A 1 174 ? -3.976 -9.155 -4.709 1.00 92.56 174 ALA A CA 1
ATOM 1393 C C . ALA A 1 174 ? -3.812 -7.639 -4.933 1.00 92.56 174 ALA A C 1
ATOM 1395 O O . ALA A 1 174 ? -4.748 -6.966 -5.379 1.00 92.56 174 ALA A O 1
ATOM 1396 N N . ALA A 1 175 ? -2.621 -7.090 -4.669 1.00 94.38 175 ALA A N 1
ATOM 1397 C CA . ALA A 1 175 ? -2.319 -5.683 -4.920 1.00 94.38 175 ALA A CA 1
ATOM 1398 C C . ALA A 1 175 ? -2.286 -5.368 -6.420 1.00 94.38 175 ALA A C 1
ATOM 1400 O O . ALA A 1 175 ? -2.838 -4.350 -6.839 1.00 94.38 175 ALA A O 1
ATOM 1401 N N . ILE A 1 176 ? -1.709 -6.255 -7.234 1.00 94.81 176 ILE A N 1
ATOM 1402 C CA . ILE A 1 176 ? -1.702 -6.160 -8.698 1.00 94.81 176 ILE A CA 1
ATOM 1403 C C . ILE A 1 176 ? -3.133 -6.135 -9.244 1.00 94.81 176 ILE A C 1
ATOM 1405 O O . ILE A 1 176 ? -3.481 -5.238 -10.016 1.00 94.81 176 ILE A O 1
ATOM 1409 N N . CYS A 1 177 ? -4.002 -7.028 -8.769 1.00 93.50 177 CYS A N 1
ATOM 1410 C CA . CYS A 1 177 ? -5.423 -7.001 -9.112 1.00 93.50 177 CYS A CA 1
ATOM 1411 C C . CYS A 1 177 ? -6.080 -5.669 -8.703 1.00 93.50 177 CYS A C 1
ATOM 1413 O O . CYS A 1 177 ? -6.796 -5.049 -9.493 1.00 93.50 177 CYS A O 1
ATOM 1415 N N . ALA A 1 178 ? -5.799 -5.174 -7.493 1.00 93.75 178 ALA A N 1
ATOM 1416 C CA . ALA A 1 178 ? -6.343 -3.911 -6.994 1.00 93.75 178 ALA A CA 1
ATOM 1417 C C . ALA A 1 178 ? -5.814 -2.666 -7.734 1.00 93.75 178 ALA A C 1
ATOM 1419 O O . ALA A 1 178 ? -6.507 -1.648 -7.791 1.00 93.75 178 ALA A O 1
ATOM 1420 N N . MET A 1 179 ? -4.630 -2.735 -8.349 1.00 94.38 179 MET A N 1
ATOM 1421 C CA . MET A 1 179 ? -4.113 -1.681 -9.228 1.00 94.38 179 MET A CA 1
ATOM 1422 C C . MET A 1 179 ? -4.917 -1.528 -10.522 1.00 94.38 179 MET A C 1
ATOM 1424 O O . MET A 1 179 ? -4.725 -0.525 -11.199 1.00 94.38 179 MET A O 1
ATOM 1428 N N . SER A 1 180 ? -5.815 -2.460 -10.849 1.00 92.56 180 SER A N 1
ATOM 1429 C CA . SER A 1 180 ? -6.729 -2.377 -12.000 1.00 92.56 180 SER A CA 1
ATOM 1430 C C . SER A 1 180 ? -8.164 -2.005 -11.597 1.00 92.56 180 SER A C 1
ATOM 1432 O O . SER A 1 180 ? -9.096 -2.111 -12.394 1.00 92.56 180 SER A O 1
ATOM 1434 N N . ASP A 1 181 ? -8.378 -1.579 -10.347 1.00 93.25 181 ASP A N 1
ATOM 1435 C CA . ASP A 1 181 ? -9.706 -1.215 -9.855 1.00 93.25 181 ASP A CA 1
ATOM 1436 C C . ASP A 1 181 ? -10.279 0.028 -10.559 1.00 93.25 181 ASP A C 1
ATOM 1438 O O . ASP A 1 181 ? -9.553 0.945 -10.940 1.00 93.25 181 ASP A O 1
ATOM 1442 N N . LYS A 1 182 ? -11.607 0.119 -10.675 1.00 92.50 182 LYS A N 1
ATOM 1443 C CA . LYS A 1 182 ? -12.286 1.284 -11.270 1.00 92.50 182 LYS A CA 1
ATOM 1444 C C . LYS A 1 182 ? -12.071 2.567 -10.462 1.00 92.50 182 LYS A C 1
ATOM 1446 O O . LYS A 1 182 ? -12.064 3.659 -11.025 1.00 92.50 182 LYS A O 1
ATOM 1451 N N . GLU A 1 183 ? -11.884 2.450 -9.153 1.00 93.88 183 GLU A N 1
ATOM 1452 C CA . GLU A 1 183 ? -11.753 3.573 -8.234 1.00 93.88 183 GLU A CA 1
ATOM 1453 C C . GLU A 1 183 ? -10.290 4.002 -8.062 1.00 93.88 183 GLU A C 1
ATOM 1455 O O . GLU A 1 183 ? -9.472 3.267 -7.503 1.00 93.88 183 GLU A O 1
ATOM 1460 N N . ASN A 1 184 ? -9.970 5.246 -8.440 1.00 94.75 184 ASN A N 1
ATOM 1461 C CA . ASN A 1 184 ? -8.600 5.776 -8.370 1.00 94.75 184 ASN A CA 1
ATOM 1462 C C . ASN A 1 184 ? -7.969 5.641 -6.978 1.00 94.75 184 ASN A C 1
ATOM 1464 O O . ASN A 1 184 ? -6.798 5.305 -6.865 1.00 94.75 184 ASN A O 1
ATOM 1468 N N . CYS A 1 185 ? -8.726 5.860 -5.898 1.00 95.62 185 CYS A N 1
ATOM 1469 C CA . CYS A 1 185 ? -8.171 5.787 -4.544 1.00 95.62 185 CYS A CA 1
ATOM 1470 C C . CYS A 1 185 ? -7.736 4.368 -4.141 1.00 95.62 185 CYS A C 1
ATOM 1472 O O . CYS A 1 185 ? -6.799 4.228 -3.357 1.00 95.62 185 CYS A O 1
ATOM 1474 N N . ILE A 1 186 ? -8.380 3.329 -4.687 1.00 95.69 186 ILE A N 1
ATOM 1475 C CA . ILE A 1 186 ? -7.976 1.935 -4.477 1.00 95.69 186 ILE A CA 1
ATOM 1476 C C . ILE A 1 186 ? -6.693 1.671 -5.263 1.00 95.69 186 ILE A C 1
ATOM 1478 O O . ILE A 1 186 ? -5.720 1.212 -4.668 1.00 95.69 186 ILE A O 1
ATOM 1482 N N . ARG A 1 187 ? -6.649 2.065 -6.546 1.00 96.19 187 ARG A N 1
ATOM 1483 C CA . ARG A 1 187 ? -5.439 1.942 -7.377 1.00 96.19 187 ARG A CA 1
ATOM 1484 C C . ARG A 1 187 ? -4.243 2.666 -6.764 1.00 96.19 187 ARG A C 1
ATOM 1486 O O . ARG A 1 187 ? -3.163 2.096 -6.667 1.00 96.19 187 ARG A O 1
ATOM 1493 N N . GLN A 1 188 ? -4.439 3.893 -6.280 1.00 96.62 188 GLN A N 1
ATOM 1494 C CA . GLN A 1 188 ? -3.405 4.677 -5.605 1.00 96.62 188 GLN A CA 1
ATOM 1495 C C . GLN A 1 188 ? -2.882 3.957 -4.358 1.00 96.62 188 GLN A C 1
ATOM 1497 O O . GLN A 1 188 ? -1.667 3.869 -4.171 1.00 96.62 188 GLN A O 1
ATOM 1502 N N . ALA A 1 189 ? -3.771 3.459 -3.493 1.00 96.94 189 ALA A N 1
ATOM 1503 C CA . ALA A 1 189 ? -3.378 2.772 -2.265 1.00 96.94 189 ALA A CA 1
ATOM 1504 C C . ALA A 1 189 ? -2.648 1.446 -2.551 1.00 96.94 189 ALA A C 1
ATOM 1506 O O . ALA A 1 189 ? -1.625 1.175 -1.926 1.00 96.94 189 ALA A O 1
ATOM 1507 N N . ALA A 1 190 ? -3.116 0.668 -3.530 1.00 96.62 190 ALA A N 1
ATOM 1508 C CA . ALA A 1 190 ? -2.463 -0.564 -3.967 1.00 96.62 190 ALA A CA 1
ATOM 1509 C C . ALA A 1 190 ? -1.084 -0.296 -4.600 1.00 96.62 190 ALA A C 1
ATOM 1511 O O . ALA A 1 190 ? -0.111 -0.957 -4.256 1.00 96.62 190 ALA A O 1
ATOM 1512 N N . ALA A 1 191 ? -0.954 0.735 -5.440 1.00 97.44 191 ALA A N 1
ATOM 1513 C CA . ALA A 1 191 ? 0.335 1.114 -6.021 1.00 97.44 191 ALA A CA 1
ATOM 1514 C C . ALA A 1 191 ? 1.346 1.585 -4.957 1.00 97.44 191 ALA A C 1
ATOM 1516 O O . ALA A 1 191 ? 2.544 1.346 -5.093 1.00 97.44 191 ALA A O 1
ATOM 1517 N N . ALA A 1 192 ? 0.880 2.223 -3.875 1.00 97.12 192 ALA A N 1
ATOM 1518 C CA . ALA A 1 192 ? 1.742 2.563 -2.741 1.00 97.12 192 ALA A CA 1
ATOM 1519 C C . ALA A 1 192 ? 2.231 1.313 -1.992 1.00 97.12 192 ALA A C 1
ATOM 1521 O O . ALA A 1 192 ? 3.401 1.256 -1.614 1.00 97.12 192 ALA A O 1
ATOM 1522 N N . PHE A 1 193 ? 1.367 0.303 -1.835 1.00 95.81 193 PHE A N 1
ATOM 1523 C CA . PHE A 1 193 ? 1.758 -0.997 -1.293 1.00 95.81 193 PHE A CA 1
ATOM 1524 C C . PHE A 1 193 ? 2.834 -1.659 -2.163 1.00 95.81 193 PHE A C 1
ATOM 1526 O O . PHE A 1 193 ? 3.891 -1.989 -1.638 1.00 95.81 193 PHE A O 1
ATOM 1533 N N . CYS A 1 194 ? 2.622 -1.761 -3.480 1.00 96.00 194 CYS A N 1
ATOM 1534 C CA . CYS A 1 194 ? 3.595 -2.332 -4.421 1.00 96.00 194 CYS A CA 1
ATOM 1535 C C . CYS A 1 194 ? 4.964 -1.639 -4.350 1.00 96.00 194 CYS A C 1
ATOM 1537 O O . CYS A 1 194 ? 5.998 -2.304 -4.282 1.00 96.00 194 CYS A O 1
ATOM 1539 N N . TYR A 1 195 ? 4.974 -0.304 -4.300 1.00 96.00 195 TYR A N 1
ATOM 1540 C CA . TYR A 1 195 ? 6.210 0.456 -4.142 1.00 96.00 195 TYR A CA 1
ATOM 1541 C C . TYR A 1 195 ? 6.899 0.156 -2.804 1.00 96.00 195 TYR A C 1
ATOM 1543 O O . TYR A 1 195 ? 8.089 -0.158 -2.789 1.00 96.00 195 TYR A O 1
ATOM 1551 N N . ASN A 1 196 ? 6.169 0.184 -1.684 1.00 94.75 196 ASN A N 1
ATOM 1552 C CA . ASN A 1 196 ? 6.749 -0.120 -0.373 1.00 94.75 196 ASN A CA 1
ATOM 1553 C C . ASN A 1 196 ? 7.275 -1.560 -0.296 1.00 94.75 196 ASN A C 1
ATOM 1555 O O . ASN A 1 196 ? 8.349 -1.783 0.254 1.00 94.75 196 ASN A O 1
ATOM 1559 N N . THR A 1 197 ? 6.581 -2.517 -0.910 1.00 92.75 197 THR A N 1
ATOM 1560 C CA . THR A 1 197 ? 7.057 -3.893 -1.079 1.00 92.75 197 THR A CA 1
ATOM 1561 C C . THR A 1 197 ? 8.379 -3.931 -1.849 1.00 92.75 197 THR A C 1
ATOM 1563 O O . THR A 1 197 ? 9.342 -4.519 -1.365 1.00 92.75 197 THR A O 1
ATOM 1566 N N . SER A 1 198 ? 8.492 -3.212 -2.973 1.00 92.06 198 SER A N 1
ATOM 1567 C CA . SER A 1 198 ? 9.750 -3.143 -3.739 1.00 92.06 198 SER A CA 1
ATOM 1568 C C . SER A 1 198 ? 10.917 -2.521 -2.956 1.00 92.06 198 SER A C 1
ATOM 1570 O O . SER A 1 198 ? 12.075 -2.880 -3.176 1.00 92.06 198 SER A O 1
ATOM 1572 N N . LEU A 1 199 ? 10.636 -1.617 -2.007 1.00 89.69 199 LEU A N 1
ATOM 1573 C CA . LEU A 1 199 ? 11.650 -1.083 -1.094 1.00 89.69 199 LEU A CA 1
ATOM 1574 C C . LEU A 1 199 ? 12.147 -2.145 -0.106 1.00 89.69 199 LEU A C 1
ATOM 1576 O O . LEU A 1 199 ? 13.341 -2.165 0.190 1.00 89.69 199 LEU A O 1
ATOM 1580 N N . LEU A 1 200 ? 11.265 -3.021 0.389 1.00 84.44 200 LEU A N 1
ATOM 1581 C CA . LEU A 1 200 ? 11.646 -4.101 1.301 1.00 84.44 200 LEU A CA 1
ATOM 1582 C C . LEU A 1 200 ? 12.506 -5.153 0.604 1.00 84.44 200 LEU A C 1
ATOM 1584 O O . LEU A 1 200 ? 13.592 -5.465 1.096 1.00 84.44 200 LEU A O 1
ATOM 1588 N N . SER A 1 201 ? 12.084 -5.628 -0.570 1.00 74.62 201 SER A N 1
ATOM 1589 C CA . SER A 1 201 ? 12.797 -6.677 -1.316 1.00 74.62 201 SER A CA 1
ATOM 1590 C C . SER A 1 201 ? 14.175 -6.223 -1.826 1.00 74.62 201 SER A C 1
ATOM 1592 O O . SER A 1 201 ? 14.983 -7.042 -2.256 1.00 74.62 201 SER A O 1
ATOM 1594 N N . ALA A 1 202 ? 14.458 -4.916 -1.787 1.00 69.00 202 ALA A N 1
ATOM 1595 C CA . ALA A 1 202 ? 15.774 -4.342 -2.063 1.00 69.00 202 ALA A CA 1
ATOM 1596 C C . ALA A 1 202 ? 16.789 -4.552 -0.927 1.00 69.00 202 ALA A C 1
ATOM 1598 O O . ALA A 1 202 ? 17.994 -4.516 -1.158 1.00 69.00 202 ALA A O 1
ATOM 1599 N N . SER A 1 203 ? 16.309 -4.698 0.311 1.00 63.25 203 SER A N 1
ATOM 1600 C CA . SER A 1 203 ? 17.156 -4.881 1.498 1.00 63.25 203 SER A CA 1
ATOM 1601 C C . SER A 1 203 ? 17.589 -6.336 1.705 1.00 63.25 203 SER A C 1
ATOM 1603 O O . SER A 1 203 ? 18.552 -6.606 2.422 1.00 63.25 203 SER A O 1
ATOM 1605 N N . GLU A 1 204 ? 16.914 -7.260 1.025 1.00 64.06 204 GLU A N 1
ATOM 1606 C CA . GLU A 1 204 ? 17.173 -8.694 1.046 1.00 64.06 204 GLU A CA 1
ATOM 1607 C C . GLU A 1 204 ? 17.938 -9.076 -0.228 1.00 64.06 204 GLU A C 1
ATOM 1609 O O . GLU A 1 204 ? 17.387 -9.621 -1.180 1.00 64.06 204 GLU A O 1
ATOM 1614 N N . THR A 1 205 ? 19.228 -8.737 -0.293 1.00 54.94 205 THR A N 1
ATOM 1615 C CA . THR A 1 205 ? 20.101 -9.223 -1.371 1.00 54.94 205 THR A CA 1
ATOM 1616 C C . THR A 1 205 ? 20.389 -10.704 -1.149 1.00 54.94 205 THR A C 1
ATOM 1618 O O . THR A 1 205 ? 21.403 -11.069 -0.552 1.00 54.94 205 THR A O 1
ATOM 1621 N N . THR A 1 206 ? 19.486 -11.570 -1.595 1.00 54.84 206 THR A N 1
ATOM 1622 C CA . THR A 1 206 ? 19.802 -12.983 -1.786 1.00 54.84 206 THR A CA 1
ATOM 1623 C C . THR A 1 206 ? 20.631 -13.114 -3.059 1.00 54.84 206 THR A C 1
ATOM 1625 O O . THR A 1 206 ? 20.275 -12.554 -4.092 1.00 54.84 206 THR A O 1
ATOM 1628 N N . GLU A 1 207 ? 21.746 -13.846 -3.004 1.00 56.62 207 GLU A N 1
ATOM 1629 C CA . GLU A 1 207 ? 22.574 -14.200 -4.171 1.00 56.62 207 GLU A CA 1
ATOM 1630 C C . GLU A 1 207 ? 21.851 -15.220 -5.078 1.00 56.62 207 GLU A C 1
ATOM 1632 O O . GLU A 1 207 ? 22.386 -16.265 -5.437 1.00 56.62 207 GLU A O 1
ATOM 1637 N N . THR A 1 208 ? 20.587 -14.964 -5.400 1.00 60.25 208 THR A N 1
ATOM 1638 C CA . THR A 1 208 ? 19.791 -15.775 -6.314 1.00 60.25 208 THR A CA 1
ATOM 1639 C C . THR A 1 208 ? 20.117 -15.376 -7.746 1.00 60.25 208 THR A C 1
ATOM 1641 O O . THR A 1 208 ? 20.092 -14.195 -8.094 1.00 60.25 208 THR A O 1
ATOM 1644 N N . GLU A 1 209 ? 20.433 -16.362 -8.585 1.00 65.81 209 GLU A N 1
ATOM 1645 C CA . GLU A 1 209 ? 20.588 -16.158 -10.024 1.00 65.81 209 GLU A CA 1
ATOM 1646 C C . GLU A 1 209 ? 19.230 -15.774 -10.631 1.00 65.81 209 GLU A C 1
ATOM 1648 O O . GLU A 1 209 ? 18.369 -16.624 -10.841 1.00 65.81 209 GLU A O 1
ATOM 1653 N N . GLY A 1 210 ? 19.036 -14.483 -10.901 1.00 75.88 210 GLY A N 1
ATOM 1654 C CA . GLY A 1 210 ? 17.873 -13.972 -11.626 1.00 75.88 210 GLY A CA 1
ATOM 1655 C C . GLY A 1 210 ? 16.932 -13.110 -10.790 1.00 75.88 210 GLY A C 1
ATOM 1656 O O . GLY A 1 210 ? 17.184 -12.798 -9.627 1.00 75.88 210 GLY A O 1
ATOM 1657 N N . LEU A 1 211 ? 15.855 -12.672 -11.440 1.00 85.88 211 LEU A N 1
ATOM 1658 C CA . LEU A 1 211 ? 14.830 -11.831 -10.839 1.00 85.88 211 LEU A CA 1
ATOM 1659 C C . LEU A 1 211 ? 13.797 -12.715 -10.127 1.00 85.88 211 LEU A C 1
ATOM 1661 O O . LEU A 1 211 ? 13.213 -13.586 -10.761 1.00 85.88 211 LEU A O 1
ATOM 1665 N N . GLY A 1 212 ? 13.563 -12.493 -8.831 1.00 88.00 212 GLY A N 1
ATOM 1666 C CA . GLY A 1 212 ? 12.545 -13.244 -8.085 1.00 88.00 212 GLY A CA 1
ATOM 1667 C C . GLY A 1 212 ? 11.124 -13.013 -8.616 1.00 88.00 212 GLY A C 1
ATOM 1668 O O . GLY A 1 212 ? 10.812 -11.917 -9.089 1.00 88.00 212 GLY A O 1
ATOM 1669 N N . ASP A 1 213 ? 10.256 -14.019 -8.489 1.00 89.50 213 ASP A N 1
ATOM 1670 C CA . ASP A 1 213 ? 8.894 -14.041 -9.054 1.00 89.50 213 ASP A CA 1
ATOM 1671 C C . ASP A 1 213 ? 8.044 -12.832 -8.641 1.00 89.50 213 ASP A C 1
ATOM 1673 O O . ASP A 1 213 ? 7.328 -12.247 -9.459 1.00 89.50 213 ASP A O 1
ATOM 1677 N N . THR A 1 214 ? 8.172 -12.390 -7.390 1.00 90.38 214 THR A N 1
ATOM 1678 C CA . THR A 1 214 ? 7.507 -11.187 -6.881 1.00 90.38 214 THR A CA 1
ATOM 1679 C C . THR A 1 214 ? 7.933 -9.936 -7.655 1.00 90.38 214 THR A C 1
ATOM 1681 O O . THR A 1 214 ? 7.096 -9.138 -8.079 1.00 90.38 214 THR A O 1
ATOM 1684 N N . LYS A 1 215 ? 9.241 -9.770 -7.902 1.00 92.44 215 LYS A N 1
ATOM 1685 C CA . LYS A 1 215 ? 9.797 -8.623 -8.640 1.00 92.44 215 LYS A CA 1
ATOM 1686 C C . LYS A 1 215 ? 9.421 -8.687 -10.122 1.00 92.44 215 LYS A C 1
ATOM 1688 O O . LYS A 1 215 ? 9.087 -7.652 -10.693 1.00 92.44 215 LYS A O 1
ATOM 1693 N N . VAL A 1 216 ? 9.417 -9.883 -10.721 1.00 93.69 216 VAL A N 1
ATOM 1694 C CA . VAL A 1 216 ? 8.902 -10.117 -12.084 1.00 93.69 216 VAL A CA 1
ATOM 1695 C C . VAL A 1 216 ? 7.442 -9.670 -12.173 1.00 93.69 216 VAL A C 1
ATOM 1697 O O . VAL A 1 216 ? 7.099 -8.849 -13.020 1.00 93.69 216 VAL A O 1
ATOM 1700 N N . SER A 1 217 ? 6.599 -10.150 -11.255 1.00 94.50 217 SER A N 1
ATOM 1701 C CA . SER A 1 217 ? 5.168 -9.835 -11.215 1.00 94.50 217 SER A CA 1
ATOM 1702 C C . SER A 1 217 ? 4.923 -8.333 -11.077 1.00 94.50 217 SER A C 1
ATOM 1704 O O . SER A 1 217 ? 4.116 -7.767 -11.813 1.00 94.50 217 SER A O 1
ATOM 1706 N N . LEU A 1 218 ? 5.658 -7.665 -10.181 1.00 95.06 218 LEU A N 1
ATOM 1707 C CA . LEU A 1 218 ? 5.573 -6.217 -9.994 1.00 95.06 218 LEU A CA 1
ATOM 1708 C C . LEU A 1 218 ? 6.009 -5.436 -11.237 1.00 95.06 218 LEU A C 1
ATOM 1710 O O . LEU A 1 218 ? 5.322 -4.482 -11.605 1.00 95.06 218 LEU A O 1
ATOM 1714 N N . LEU A 1 219 ? 7.114 -5.822 -11.889 1.00 94.12 219 LEU A N 1
ATOM 1715 C CA . LEU A 1 219 ? 7.571 -5.172 -13.122 1.00 94.12 219 LEU A CA 1
ATOM 1716 C C . LEU A 1 219 ? 6.528 -5.291 -14.231 1.00 94.12 219 LEU A C 1
ATOM 1718 O O . LEU A 1 219 ? 6.123 -4.269 -14.785 1.00 94.12 219 LEU A O 1
ATOM 1722 N N . CYS A 1 220 ? 6.065 -6.510 -14.516 1.00 94.44 220 CYS A N 1
ATOM 1723 C CA . CYS A 1 220 ? 5.069 -6.755 -15.555 1.00 94.44 220 CYS A CA 1
ATOM 1724 C C . CYS A 1 220 ? 3.785 -5.962 -15.277 1.00 94.44 220 CYS A C 1
ATOM 1726 O O . CYS A 1 220 ? 3.338 -5.193 -16.127 1.00 94.44 220 CYS A O 1
ATOM 1728 N N . ALA A 1 221 ? 3.251 -6.053 -14.056 1.00 94.38 221 ALA A N 1
ATOM 1729 C CA . ALA A 1 221 ? 2.018 -5.368 -13.677 1.00 94.38 221 ALA A CA 1
ATOM 1730 C C . ALA A 1 221 ? 2.125 -3.836 -13.728 1.00 94.38 221 ALA A C 1
ATOM 1732 O O . ALA A 1 221 ? 1.168 -3.154 -14.102 1.00 94.38 221 ALA A O 1
ATOM 1733 N N . CYS A 1 222 ? 3.273 -3.269 -13.343 1.00 94.94 222 CYS A N 1
ATOM 1734 C CA . CYS A 1 222 ? 3.469 -1.821 -13.373 1.00 94.94 222 CYS A CA 1
ATOM 1735 C C . CYS A 1 222 ? 3.607 -1.270 -14.798 1.00 94.94 222 CYS A C 1
ATOM 1737 O O . CYS A 1 222 ? 3.306 -0.093 -14.996 1.00 94.94 222 CYS A O 1
ATOM 1739 N N . LEU A 1 223 ? 4.044 -2.089 -15.763 1.00 92.88 223 LEU A N 1
ATOM 1740 C CA . LEU A 1 223 ? 4.290 -1.679 -17.148 1.00 92.88 223 LEU A CA 1
ATOM 1741 C C . LEU A 1 223 ? 3.104 -1.958 -18.087 1.00 92.88 223 LEU A C 1
ATOM 1743 O O . LEU A 1 223 ? 2.780 -1.089 -18.892 1.00 92.88 223 LEU A O 1
ATOM 1747 N N . GLU A 1 224 ? 2.421 -3.102 -17.962 1.00 89.88 224 GLU A N 1
ATOM 1748 C CA . GLU A 1 224 ? 1.412 -3.583 -18.930 1.00 89.88 224 GLU A CA 1
ATOM 1749 C C . GLU A 1 224 ? 0.234 -2.615 -19.156 1.00 89.88 224 GLU A C 1
ATOM 1751 O O . GLU A 1 224 ? -0.260 -2.498 -20.271 1.00 89.88 224 GLU A O 1
ATOM 1756 N N . SER A 1 225 ? -0.190 -1.869 -18.130 1.00 84.38 225 SER A N 1
ATOM 1757 C CA . SER A 1 225 ? -1.311 -0.908 -18.216 1.00 84.38 225 SER A CA 1
ATOM 1758 C C . SER A 1 225 ? -0.901 0.539 -17.927 1.00 84.38 225 SER A C 1
ATOM 1760 O O . SER A 1 225 ? -1.728 1.379 -17.565 1.00 84.38 225 SER A O 1
ATOM 1762 N N . LEU A 1 226 ? 0.394 0.854 -18.022 1.00 87.12 226 LEU A N 1
ATOM 1763 C CA . LEU A 1 226 ? 0.898 2.181 -17.664 1.00 87.12 226 LEU A CA 1
ATOM 1764 C C . LEU A 1 226 ? 0.425 3.278 -18.631 1.00 87.12 226 LEU A C 1
ATOM 1766 O O . LEU A 1 226 ? 0.156 4.408 -18.212 1.00 87.12 226 LEU A O 1
ATOM 1770 N N . GLU A 1 227 ? 0.295 2.934 -19.913 1.00 85.12 227 GLU A N 1
ATOM 1771 C CA . GLU A 1 227 ? -0.192 3.834 -20.962 1.00 85.12 227 GLU A CA 1
ATOM 1772 C C . GLU A 1 227 ? -1.642 4.268 -20.710 1.00 85.12 227 GLU A C 1
ATOM 1774 O O . GLU A 1 227 ? -1.965 5.450 -20.828 1.00 85.12 227 GLU A O 1
ATOM 1779 N N . GLU A 1 228 ? -2.490 3.344 -20.264 1.00 88.25 228 GLU A N 1
ATOM 1780 C CA . GLU A 1 228 ? -3.924 3.569 -20.054 1.00 88.25 228 GLU A CA 1
ATOM 1781 C C . GLU A 1 228 ? -4.253 4.269 -18.721 1.00 88.25 228 GLU A C 1
ATOM 1783 O O . GLU A 1 228 ? -5.346 4.815 -18.560 1.00 88.25 228 GLU A O 1
ATOM 1788 N N . GLU A 1 229 ? -3.335 4.273 -17.746 1.00 91.44 229 GLU A N 1
ATOM 1789 C CA . GLU A 1 229 ? -3.599 4.835 -16.416 1.00 91.44 229 GLU A CA 1
ATOM 1790 C C . GLU A 1 229 ? -3.725 6.364 -16.452 1.00 91.44 229 GLU A C 1
ATOM 1792 O O . GLU A 1 229 ? -2.755 7.076 -16.651 1.00 91.44 229 GLU A O 1
ATOM 1797 N N . MET A 1 230 ? -4.907 6.905 -16.178 1.00 90.00 230 MET A N 1
ATOM 1798 C CA . MET A 1 230 ? -5.138 8.355 -16.237 1.00 90.00 230 MET A CA 1
ATOM 1799 C C . MET A 1 230 ? -4.758 9.098 -14.948 1.00 90.00 230 MET A C 1
ATOM 1801 O O . MET A 1 230 ? -4.675 10.326 -14.945 1.00 90.00 230 MET A O 1
ATOM 1805 N N . ASP A 1 231 ? -4.549 8.382 -13.844 1.00 91.06 231 ASP A N 1
ATOM 1806 C CA . ASP A 1 231 ? -4.186 8.958 -12.553 1.00 91.06 231 ASP A CA 1
ATOM 1807 C C . ASP A 1 231 ? -2.659 9.103 -12.411 1.00 91.06 231 ASP A C 1
ATOM 1809 O O . ASP A 1 231 ? -1.927 8.117 -12.285 1.00 91.06 231 ASP A O 1
ATOM 1813 N N . TYR A 1 232 ? -2.163 10.346 -12.403 1.00 89.56 232 TYR A N 1
ATOM 1814 C CA . TYR A 1 232 ? -0.721 10.623 -12.311 1.00 89.56 232 TYR A CA 1
ATOM 1815 C C . TYR A 1 232 ? -0.084 10.111 -11.022 1.00 89.56 232 TYR 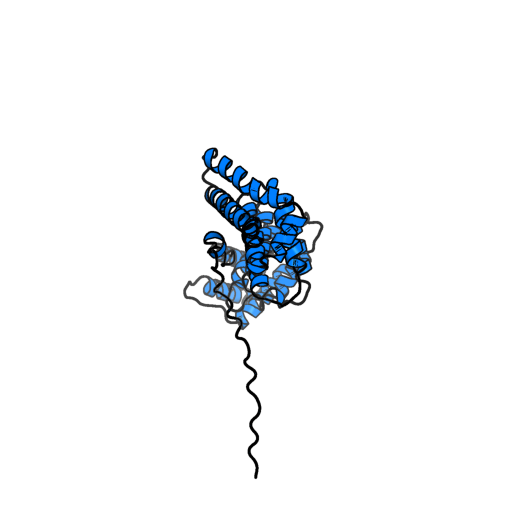A C 1
ATOM 1817 O O . TYR A 1 232 ? 1.066 9.684 -11.047 1.00 89.56 232 TYR A O 1
ATOM 1825 N N . THR A 1 233 ? -0.818 10.086 -9.909 1.00 91.50 233 THR A N 1
ATOM 1826 C CA . THR A 1 233 ? -0.299 9.534 -8.656 1.00 91.50 233 THR A CA 1
ATOM 1827 C C . THR A 1 233 ? -0.090 8.023 -8.776 1.00 91.50 233 THR A C 1
ATOM 1829 O O . THR A 1 233 ? 0.911 7.499 -8.282 1.00 91.50 233 THR A O 1
ATOM 1832 N N . VAL A 1 234 ? -0.997 7.302 -9.447 1.00 94.50 234 VAL A N 1
ATOM 1833 C CA . VAL A 1 234 ? -0.814 5.867 -9.729 1.00 94.50 234 VAL A CA 1
ATOM 1834 C C . VAL A 1 234 ? 0.361 5.647 -10.681 1.00 94.50 234 VAL A C 1
ATOM 1836 O O . VAL A 1 234 ? 1.231 4.831 -10.370 1.00 94.50 234 VAL A O 1
ATOM 1839 N N . ARG A 1 235 ? 0.434 6.397 -11.792 1.00 92.75 235 ARG A N 1
ATOM 1840 C CA . ARG A 1 235 ? 1.561 6.323 -12.741 1.00 92.75 235 ARG A CA 1
ATOM 1841 C C . ARG A 1 235 ? 2.899 6.548 -12.047 1.00 92.75 235 ARG A C 1
ATOM 1843 O O . ARG A 1 235 ? 3.807 5.737 -12.217 1.00 92.75 235 ARG A O 1
ATOM 1850 N N . LEU A 1 236 ? 2.998 7.592 -11.222 1.00 91.38 236 LEU A N 1
ATOM 1851 C CA . LEU A 1 236 ? 4.210 7.916 -10.477 1.00 91.38 236 LEU A CA 1
ATOM 1852 C C . LEU A 1 236 ? 4.641 6.735 -9.609 1.00 91.38 236 LEU A C 1
ATOM 1854 O O . LEU A 1 236 ? 5.779 6.291 -9.695 1.00 91.38 236 LEU A O 1
ATOM 1858 N N . ARG A 1 237 ? 3.720 6.169 -8.822 1.00 95.31 237 ARG A N 1
ATOM 1859 C CA . ARG A 1 237 ? 4.016 5.043 -7.921 1.00 95.31 237 ARG A CA 1
ATOM 1860 C C . ARG A 1 237 ? 4.423 3.773 -8.669 1.00 95.31 237 ARG A C 1
ATOM 1862 O O . ARG A 1 237 ? 5.319 3.062 -8.216 1.00 95.31 237 ARG A O 1
ATOM 1869 N N . ARG A 1 238 ? 3.819 3.499 -9.829 1.00 94.88 238 ARG A N 1
ATOM 1870 C CA . ARG A 1 238 ? 4.224 2.388 -10.707 1.00 94.88 238 ARG A CA 1
ATOM 1871 C C . ARG A 1 238 ? 5.631 2.603 -11.267 1.00 94.88 238 ARG A C 1
ATOM 1873 O O . ARG A 1 238 ? 6.464 1.710 -11.158 1.00 94.88 238 ARG A O 1
ATOM 1880 N N . LEU A 1 239 ? 5.936 3.802 -11.770 1.00 93.00 239 LEU A N 1
ATOM 1881 C CA . LEU A 1 239 ? 7.281 4.159 -12.240 1.00 93.00 239 LEU A CA 1
ATOM 1882 C C . LEU A 1 239 ? 8.321 4.099 -11.110 1.00 93.00 239 LEU A C 1
ATOM 1884 O O . LEU A 1 239 ? 9.424 3.608 -11.328 1.00 93.00 239 LEU A O 1
ATOM 1888 N N . MET A 1 240 ? 7.967 4.535 -9.897 1.00 93.62 240 MET A N 1
ATOM 1889 C CA . MET A 1 240 ? 8.820 4.410 -8.708 1.00 93.62 240 MET A CA 1
ATOM 1890 C C . MET A 1 240 ? 9.105 2.941 -8.381 1.00 93.62 240 MET A C 1
ATOM 1892 O O . MET A 1 240 ? 10.245 2.595 -8.087 1.00 93.62 240 MET A O 1
ATOM 1896 N N . THR A 1 241 ? 8.097 2.069 -8.484 1.00 95.19 241 THR A N 1
ATOM 1897 C CA . THR A 1 241 ? 8.249 0.615 -8.290 1.00 95.19 241 THR A CA 1
ATOM 1898 C C . THR A 1 241 ? 9.209 0.023 -9.328 1.00 95.19 241 THR A C 1
ATOM 1900 O O . THR A 1 241 ? 10.161 -0.664 -8.964 1.00 95.19 241 THR A O 1
ATOM 1903 N N . VAL A 1 242 ? 9.020 0.345 -10.614 1.00 94.25 242 VAL A N 1
ATOM 1904 C CA . VAL A 1 242 ? 9.907 -0.103 -11.705 1.00 94.25 242 VAL A CA 1
ATOM 1905 C C . VAL A 1 242 ? 11.334 0.396 -11.493 1.00 94.25 242 VAL A C 1
ATOM 1907 O O . VAL A 1 242 ? 12.276 -0.392 -11.548 1.00 94.25 242 VAL A O 1
ATOM 1910 N N . GLY A 1 243 ? 11.502 1.687 -11.197 1.00 91.56 243 GLY A N 1
ATOM 1911 C CA . GLY A 1 243 ? 12.811 2.290 -10.950 1.00 91.56 243 GLY A CA 1
ATOM 1912 C C . GLY A 1 243 ? 13.524 1.666 -9.774 1.00 91.56 243 GLY A C 1
ATOM 1913 O O . GLY A 1 243 ? 14.709 1.357 -9.877 1.00 91.56 243 GLY A O 1
ATOM 1914 N N . ARG A 1 244 ? 12.793 1.378 -8.694 1.00 91.69 244 ARG A N 1
ATOM 1915 C CA . ARG A 1 244 ? 13.371 0.706 -7.539 1.00 91.69 244 ARG A CA 1
ATOM 1916 C C . ARG A 1 244 ? 13.921 -0.666 -7.909 1.00 91.69 244 ARG A C 1
ATOM 1918 O O . ARG A 1 244 ? 15.079 -0.937 -7.612 1.00 91.69 244 ARG A O 1
ATOM 1925 N N . ILE A 1 245 ? 13.130 -1.485 -8.600 1.00 92.44 245 ILE A N 1
ATOM 1926 C CA . ILE A 1 245 ? 13.551 -2.825 -9.032 1.00 92.44 245 ILE A CA 1
ATOM 1927 C C . ILE A 1 245 ? 14.736 -2.735 -10.007 1.00 92.44 245 ILE A C 1
ATOM 1929 O O . ILE A 1 245 ? 15.697 -3.489 -9.893 1.00 92.44 245 ILE A O 1
ATOM 1933 N N . MET A 1 246 ? 14.730 -1.780 -10.938 1.00 90.31 246 MET A N 1
ATOM 1934 C CA . MET A 1 246 ? 15.843 -1.581 -11.871 1.00 90.31 246 MET A CA 1
ATOM 1935 C C . MET A 1 246 ? 17.149 -1.171 -11.186 1.00 90.31 246 MET A C 1
ATOM 1937 O O . MET A 1 246 ? 18.221 -1.601 -11.611 1.00 90.31 246 MET A O 1
ATOM 1941 N N . VAL A 1 247 ? 17.081 -0.331 -10.152 1.00 88.12 247 VAL A N 1
ATOM 1942 C CA . VAL A 1 247 ? 18.260 0.085 -9.382 1.00 88.12 247 VAL A CA 1
ATOM 1943 C C . VAL A 1 247 ? 18.820 -1.083 -8.572 1.00 88.12 247 VAL A C 1
ATOM 1945 O O . VAL A 1 247 ? 20.038 -1.229 -8.486 1.00 88.12 247 VAL A O 1
ATOM 1948 N N . THR A 1 248 ? 17.959 -1.927 -8.001 1.00 87.88 248 THR A N 1
ATOM 1949 C CA . THR A 1 248 ? 18.388 -2.999 -7.088 1.00 87.88 248 THR A CA 1
ATOM 1950 C C . THR A 1 248 ? 18.849 -4.248 -7.826 1.00 87.88 248 THR A C 1
ATOM 1952 O O . THR A 1 248 ? 19.860 -4.836 -7.462 1.00 87.88 248 THR A O 1
ATOM 1955 N N . GLU A 1 249 ? 18.151 -4.622 -8.896 1.00 89.00 249 GLU A N 1
ATOM 1956 C CA . GLU A 1 249 ? 18.411 -5.845 -9.670 1.00 89.00 249 GLU A CA 1
ATOM 1957 C C . GLU A 1 249 ? 19.310 -5.593 -10.881 1.00 89.00 249 GLU A C 1
ATOM 1959 O O . GLU A 1 249 ? 19.784 -6.528 -11.533 1.00 89.00 249 GLU A O 1
ATOM 1964 N N . GLY A 1 250 ? 19.533 -4.316 -11.201 1.00 88.44 250 GLY A N 1
ATOM 1965 C CA . GLY A 1 250 ? 20.410 -3.866 -12.264 1.00 88.44 250 GLY A CA 1
ATOM 1966 C C . GLY A 1 250 ? 20.035 -4.472 -13.607 1.00 88.44 250 GLY A C 1
ATOM 1967 O O . GLY A 1 250 ? 19.040 -4.118 -14.236 1.00 88.44 250 GLY A O 1
ATOM 1968 N N . ASP A 1 251 ? 20.892 -5.365 -14.071 1.00 88.19 251 ASP A N 1
ATOM 1969 C CA . ASP A 1 251 ? 20.851 -5.903 -15.416 1.00 88.19 251 ASP A CA 1
ATOM 1970 C C . ASP A 1 251 ? 19.741 -6.944 -15.625 1.00 88.19 251 ASP A C 1
ATOM 1972 O O . ASP A 1 251 ? 19.151 -6.966 -16.700 1.00 88.19 251 ASP A O 1
ATOM 1976 N N . ASN A 1 252 ? 19.372 -7.712 -14.594 1.00 90.56 252 ASN A N 1
ATOM 1977 C CA . ASN A 1 252 ? 18.301 -8.712 -14.691 1.00 90.56 252 ASN A CA 1
ATOM 1978 C C . ASN A 1 252 ? 16.941 -8.062 -14.992 1.00 90.56 252 ASN A C 1
ATOM 1980 O O . ASN A 1 252 ? 16.194 -8.529 -15.848 1.00 90.56 252 ASN A O 1
ATOM 1984 N N . ALA A 1 253 ? 16.631 -6.952 -14.315 1.00 91.31 253 ALA A N 1
ATOM 1985 C CA . ALA A 1 253 ? 15.399 -6.203 -14.554 1.00 91.31 253 ALA A CA 1
ATOM 1986 C C . ALA A 1 253 ? 15.387 -5.546 -15.941 1.00 91.31 253 ALA A C 1
ATOM 1988 O O . ALA A 1 253 ? 14.360 -5.540 -16.614 1.00 91.31 253 ALA A O 1
ATOM 1989 N N . LYS A 1 254 ? 16.531 -5.010 -16.388 1.00 90.69 254 LYS A N 1
ATOM 1990 C CA . LYS A 1 254 ? 16.658 -4.400 -17.720 1.00 90.69 254 LYS A CA 1
ATOM 1991 C C . LYS A 1 254 ? 16.451 -5.420 -18.828 1.00 90.69 254 LYS A C 1
ATOM 1993 O O . LYS A 1 254 ? 15.714 -5.134 -19.764 1.00 90.69 254 LYS A O 1
ATOM 1998 N N . ASP A 1 255 ? 17.099 -6.575 -18.710 1.00 91.25 255 ASP A N 1
ATOM 1999 C CA . ASP A 1 255 ? 17.027 -7.629 -19.716 1.00 91.25 255 ASP A CA 1
ATOM 2000 C C . ASP A 1 255 ? 15.581 -8.140 -19.827 1.00 91.25 255 ASP A C 1
ATOM 2002 O O . ASP A 1 255 ? 15.058 -8.201 -20.933 1.00 91.25 255 ASP A O 1
ATOM 2006 N N . LEU A 1 256 ? 14.865 -8.317 -18.706 1.00 91.81 256 LEU A N 1
ATOM 2007 C CA . LEU A 1 256 ? 13.435 -8.648 -18.736 1.00 91.81 256 LEU A CA 1
ATOM 2008 C C . LEU A 1 256 ? 12.580 -7.573 -19.433 1.00 91.81 256 LEU A C 1
ATOM 2010 O O . LEU A 1 256 ? 11.743 -7.905 -20.268 1.00 91.81 256 LEU A O 1
ATOM 2014 N N . ILE A 1 257 ? 12.773 -6.288 -19.110 1.00 91.12 257 ILE A N 1
ATOM 2015 C CA . ILE A 1 257 ? 12.007 -5.192 -19.738 1.00 91.12 257 ILE A CA 1
ATOM 2016 C C . ILE A 1 257 ? 12.228 -5.174 -21.258 1.00 91.12 257 ILE A C 1
ATOM 2018 O O . ILE A 1 257 ? 11.280 -4.959 -22.015 1.00 91.12 257 ILE A O 1
ATOM 2022 N N . LEU A 1 258 ? 13.464 -5.413 -21.703 1.00 89.75 258 LEU A N 1
ATOM 2023 C CA . LEU A 1 258 ? 13.818 -5.481 -23.121 1.00 89.75 258 LEU A CA 1
ATOM 2024 C C . LEU A 1 258 ? 13.239 -6.728 -23.800 1.00 89.75 258 LEU A C 1
ATOM 2026 O O . LEU A 1 258 ? 12.683 -6.617 -24.890 1.00 89.75 258 LEU A O 1
ATOM 2030 N N . ASP A 1 259 ? 13.321 -7.891 -23.155 1.00 90.31 259 ASP A N 1
ATOM 2031 C CA . ASP A 1 259 ? 12.811 -9.159 -23.687 1.00 90.31 259 ASP A CA 1
ATOM 2032 C C . ASP A 1 259 ? 11.285 -9.143 -23.850 1.00 90.31 259 ASP A C 1
ATOM 2034 O O . ASP A 1 259 ? 10.750 -9.716 -24.801 1.00 90.31 259 ASP A O 1
ATOM 2038 N N . LEU A 1 260 ? 10.578 -8.434 -22.964 1.00 87.81 260 LEU A N 1
ATOM 2039 C CA . LEU A 1 260 ? 9.135 -8.206 -23.066 1.00 87.81 260 LEU A CA 1
ATOM 2040 C C . LEU A 1 260 ? 8.762 -7.102 -24.072 1.00 87.81 260 LEU A C 1
ATOM 2042 O O . LEU A 1 260 ? 7.576 -6.872 -24.307 1.00 87.81 260 LEU A O 1
ATOM 2046 N N . GLY A 1 261 ? 9.743 -6.405 -24.659 1.00 88.31 261 GLY A N 1
ATOM 2047 C CA . GLY A 1 261 ? 9.514 -5.285 -25.575 1.00 88.31 261 GLY A CA 1
ATOM 2048 C C . GLY A 1 261 ? 8.853 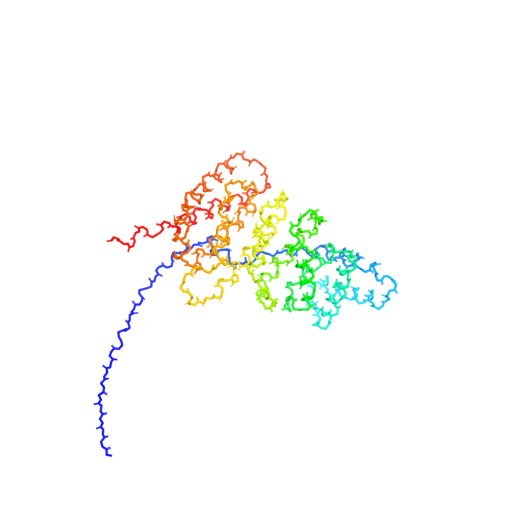-4.078 -24.905 1.00 88.31 261 GLY A C 1
ATOM 2049 O O . GLY A 1 261 ? 8.118 -3.335 -25.556 1.00 88.31 261 GLY A O 1
ATOM 2050 N N . MET A 1 262 ? 9.067 -3.901 -23.596 1.00 86.50 262 MET A N 1
ATOM 2051 C CA . MET A 1 262 ? 8.415 -2.856 -22.802 1.00 86.50 262 MET A CA 1
ATOM 2052 C C . MET A 1 262 ? 9.220 -1.547 -22.705 1.00 86.50 262 MET A C 1
ATOM 2054 O O . MET A 1 262 ? 8.760 -0.566 -22.116 1.00 86.50 262 MET A O 1
ATOM 2058 N N . ASP A 1 263 ? 10.410 -1.491 -23.302 1.00 81.88 263 ASP A N 1
ATOM 2059 C CA . ASP A 1 263 ? 11.283 -0.311 -23.338 1.00 81.88 263 ASP A CA 1
ATOM 2060 C C . ASP A 1 263 ? 10.669 0.870 -24.112 1.00 81.88 263 ASP A C 1
ATOM 2062 O O . ASP A 1 263 ? 10.839 2.036 -23.730 1.00 81.88 263 ASP A O 1
ATOM 2066 N N . GLY A 1 264 ? 9.885 0.566 -25.151 1.00 78.12 264 GLY A N 1
ATOM 2067 C CA . GLY A 1 264 ? 9.099 1.551 -25.893 1.00 78.12 264 GLY A CA 1
ATOM 2068 C C . GLY A 1 264 ? 8.107 2.309 -25.005 1.00 78.12 264 GLY A C 1
ATOM 2069 O O . GLY A 1 264 ? 8.036 3.537 -25.085 1.00 78.12 264 GLY A O 1
ATOM 2070 N N . PHE A 1 265 ? 7.420 1.613 -24.091 1.00 75.44 265 PHE A N 1
ATOM 2071 C CA . PHE A 1 265 ? 6.440 2.233 -23.191 1.00 75.44 265 PHE A CA 1
ATOM 2072 C C . PHE A 1 265 ? 7.100 3.207 -22.217 1.00 75.44 265 PHE A C 1
ATOM 2074 O O . PHE A 1 265 ? 6.610 4.320 -22.029 1.00 75.44 265 PHE A O 1
ATOM 2081 N N . VAL A 1 266 ? 8.246 2.832 -21.635 1.00 76.12 266 VAL A N 1
ATOM 2082 C CA . VAL A 1 266 ? 9.004 3.712 -20.728 1.00 76.12 266 VAL A CA 1
ATOM 2083 C C . VAL A 1 266 ? 9.434 4.991 -21.453 1.00 76.12 266 VAL A C 1
ATOM 2085 O O . VAL A 1 266 ? 9.303 6.091 -20.913 1.00 76.12 266 VAL A O 1
ATOM 2088 N N . SER A 1 267 ? 9.880 4.865 -22.706 1.00 75.56 267 SER A N 1
ATOM 2089 C CA . SER A 1 267 ? 10.225 6.010 -23.555 1.00 75.56 267 SER A CA 1
ATOM 2090 C C . SER A 1 267 ? 9.021 6.902 -23.875 1.00 75.56 267 SER A C 1
ATOM 2092 O O . SER A 1 267 ? 9.139 8.130 -23.867 1.00 75.56 267 SER A O 1
ATOM 2094 N N . GLU A 1 268 ? 7.856 6.313 -24.138 1.00 77.69 268 GLU A N 1
ATOM 2095 C CA . GLU A 1 268 ? 6.634 7.046 -24.464 1.00 77.69 268 GLU A CA 1
ATOM 2096 C C . GLU A 1 268 ? 6.086 7.845 -23.275 1.00 77.69 268 GLU A C 1
ATOM 2098 O O . GLU A 1 268 ? 5.640 8.984 -23.455 1.00 77.69 268 GLU A O 1
ATOM 2103 N N . GLN A 1 269 ? 6.221 7.336 -22.045 1.00 73.62 269 GLN A N 1
ATOM 2104 C CA . GLN A 1 269 ? 5.807 8.068 -20.840 1.00 73.62 269 GLN A CA 1
ATOM 2105 C C . GLN A 1 269 ? 6.525 9.420 -20.688 1.00 73.62 269 GLN A C 1
ATOM 2107 O O . GLN A 1 269 ? 5.921 10.399 -20.238 1.00 73.62 269 GLN A O 1
ATOM 2112 N N . VAL A 1 270 ? 7.778 9.533 -21.144 1.00 68.75 270 VAL A N 1
ATOM 2113 C CA . VAL A 1 270 ? 8.513 10.813 -21.180 1.00 68.75 270 VAL A CA 1
ATOM 2114 C C . VAL A 1 270 ? 7.800 11.842 -22.065 1.00 68.75 270 VAL A C 1
ATOM 2116 O O . VAL A 1 270 ? 7.764 13.034 -21.751 1.00 68.75 270 VAL A O 1
ATOM 2119 N N . LEU A 1 271 ? 7.239 11.396 -23.191 1.00 64.38 271 LEU A N 1
ATOM 2120 C CA . LEU A 1 271 ? 6.596 12.254 -24.186 1.00 64.38 271 LEU A CA 1
ATOM 2121 C C . LEU A 1 271 ? 5.170 12.632 -23.784 1.00 64.38 271 LEU A C 1
ATOM 2123 O O . LEU A 1 271 ? 4.784 13.793 -23.940 1.00 64.38 271 LEU A O 1
ATOM 2127 N N . VAL A 1 272 ? 4.399 11.672 -23.265 1.00 67.81 272 VAL A N 1
ATOM 2128 C CA . VAL A 1 272 ? 3.016 11.886 -22.812 1.00 67.81 272 VAL A CA 1
ATOM 2129 C C . VAL A 1 272 ? 2.988 12.922 -21.694 1.00 67.81 272 VAL A C 1
ATOM 2131 O O . VAL A 1 272 ? 2.234 13.892 -21.758 1.00 67.81 272 VAL A O 1
ATOM 2134 N N . THR A 1 273 ? 3.889 12.790 -20.724 1.00 62.69 273 THR A N 1
ATOM 2135 C CA . THR A 1 273 ? 3.920 13.680 -19.565 1.00 62.69 273 THR A CA 1
ATOM 2136 C C . THR A 1 273 ? 4.306 15.118 -19.934 1.00 62.69 273 THR A C 1
ATOM 2138 O O . THR A 1 273 ? 3.685 16.072 -19.461 1.00 62.69 273 THR A O 1
ATOM 2141 N N . LYS A 1 274 ? 5.262 15.299 -20.858 1.00 61.12 274 LYS A N 1
ATOM 2142 C CA . LYS A 1 274 ? 5.639 16.630 -21.368 1.00 61.12 274 LYS A CA 1
ATOM 2143 C C . LYS A 1 274 ? 4.490 17.350 -22.072 1.00 61.12 274 LYS A C 1
ATOM 2145 O O . LYS A 1 274 ? 4.432 18.569 -22.016 1.00 61.12 274 LYS A O 1
ATOM 2150 N N . LYS A 1 275 ? 3.583 16.634 -22.745 1.00 60.06 275 LYS A N 1
ATOM 2151 C CA . LYS A 1 275 ? 2.431 17.256 -23.425 1.00 60.06 275 LYS A CA 1
ATOM 2152 C C . LYS A 1 275 ? 1.364 17.744 -22.444 1.00 60.06 275 LYS A C 1
ATOM 2154 O O . LYS A 1 275 ? 0.704 18.743 -22.715 1.00 60.06 275 LYS A O 1
ATOM 2159 N N . VAL A 1 276 ? 1.198 17.051 -21.319 1.00 60.69 276 VAL A N 1
ATOM 2160 C CA . VAL A 1 276 ? 0.183 17.367 -20.303 1.00 60.69 276 VAL A CA 1
ATOM 2161 C C . VAL A 1 276 ? 0.571 18.615 -19.514 1.00 60.69 276 VAL A C 1
ATOM 2163 O O . VAL A 1 276 ? -0.255 19.508 -19.340 1.00 60.69 276 VAL A O 1
ATOM 2166 N N . THR A 1 277 ? 1.835 18.737 -19.097 1.00 58.09 277 THR A N 1
ATOM 2167 C CA . THR A 1 277 ? 2.311 19.897 -18.319 1.00 58.09 277 THR A CA 1
ATOM 2168 C C . THR A 1 277 ? 2.242 21.224 -19.085 1.00 58.09 277 THR A C 1
ATOM 2170 O O . THR A 1 277 ? 2.253 22.288 -18.459 1.00 58.09 277 THR A O 1
ATOM 2173 N N . CYS A 1 278 ? 2.136 21.170 -20.419 1.00 56.88 278 CYS A N 1
ATOM 2174 C CA . CYS A 1 278 ? 1.957 22.330 -21.292 1.00 56.88 278 CYS A CA 1
ATOM 2175 C C . CYS A 1 278 ? 0.495 22.771 -21.476 1.00 56.88 278 CYS A C 1
ATOM 2177 O O . CYS A 1 278 ? 0.280 23.923 -21.843 1.00 56.88 278 CYS A O 1
ATOM 2179 N N . ASN A 1 279 ? -0.486 21.884 -21.262 1.00 55.41 279 ASN A N 1
ATOM 2180 C CA . ASN A 1 279 ? -1.874 22.101 -21.695 1.00 55.41 279 ASN A CA 1
ATOM 2181 C C . ASN A 1 279 ? -2.905 22.185 -20.556 1.00 55.41 279 ASN A C 1
ATOM 2183 O O . ASN A 1 279 ? -4.027 22.617 -20.814 1.00 55.41 279 ASN A O 1
ATOM 2187 N N . ASP A 1 280 ? -2.565 21.777 -19.332 1.00 52.19 280 ASP A N 1
ATOM 2188 C CA . ASP A 1 280 ? -3.522 21.701 -18.221 1.00 52.19 280 ASP A CA 1
ATOM 2189 C C . ASP A 1 280 ? -3.268 22.810 -17.178 1.00 52.19 280 ASP A C 1
ATOM 2191 O O . ASP A 1 280 ? -2.233 22.836 -16.508 1.00 52.19 280 ASP A O 1
ATOM 2195 N N . GLU A 1 281 ? -4.208 23.756 -17.054 1.00 52.72 281 GLU A N 1
ATOM 2196 C CA . GLU A 1 281 ? -4.186 24.842 -16.054 1.00 52.72 281 GLU A CA 1
ATOM 2197 C C . GLU A 1 281 ? -4.754 24.404 -14.688 1.00 52.72 281 GLU A C 1
ATOM 2199 O O . GLU A 1 281 ? -4.781 25.190 -13.736 1.00 52.72 281 GLU A O 1
ATOM 2204 N N . SER A 1 282 ? -5.213 23.153 -14.556 1.00 55.25 282 SER A N 1
ATOM 2205 C CA . SER A 1 282 ? -5.701 22.627 -13.283 1.00 55.25 282 SER A CA 1
ATOM 2206 C C . SER A 1 282 ? -4.534 22.279 -12.341 1.00 55.25 282 SER A C 1
ATOM 2208 O O . SER A 1 282 ? -3.590 21.571 -12.680 1.00 55.25 282 SER A O 1
ATOM 2210 N N . SER A 1 283 ? -4.556 22.826 -11.122 1.00 56.44 283 SER A N 1
ATOM 2211 C CA . SER A 1 283 ? -3.441 22.732 -10.163 1.00 56.44 283 SER A CA 1
ATOM 2212 C C . SER A 1 283 ? -3.319 21.375 -9.454 1.00 56.44 283 SER A C 1
ATOM 2214 O O . SER A 1 283 ? -2.319 21.123 -8.781 1.00 56.44 283 SER A O 1
ATOM 2216 N N . ILE A 1 284 ? -4.316 20.495 -9.582 1.00 58.97 284 ILE A N 1
ATOM 2217 C CA . ILE A 1 284 ? -4.375 19.214 -8.869 1.00 58.97 284 ILE A CA 1
ATOM 2218 C C . ILE A 1 284 ? -3.711 18.137 -9.734 1.00 58.97 284 ILE A C 1
ATOM 2220 O O . ILE A 1 284 ? -4.247 17.754 -10.766 1.00 58.97 284 ILE A O 1
ATOM 2224 N N . GLY A 1 285 ? -2.546 17.643 -9.304 1.00 62.31 285 GLY A N 1
ATOM 2225 C CA . GLY A 1 285 ? -1.811 16.564 -9.984 1.00 62.31 285 GLY A CA 1
ATOM 2226 C C . GLY A 1 285 ? -0.675 17.022 -10.904 1.00 62.31 285 GLY A C 1
ATOM 2227 O O . GLY A 1 285 ? 0.067 16.184 -11.407 1.00 62.31 285 GLY A O 1
ATOM 2228 N N . ARG A 1 286 ? -0.473 18.337 -11.077 1.00 73.94 286 ARG A N 1
ATOM 2229 C CA . ARG A 1 286 ? 0.620 18.884 -11.902 1.00 73.94 286 ARG A CA 1
ATOM 2230 C C . ARG A 1 286 ? 2.011 18.480 -11.400 1.00 73.94 286 ARG A C 1
ATOM 2232 O O . ARG A 1 286 ? 2.870 18.177 -12.218 1.00 73.94 286 ARG A O 1
ATOM 2239 N N . GLY A 1 287 ? 2.203 18.455 -10.077 1.00 80.25 287 GLY A N 1
ATOM 2240 C CA . GLY A 1 287 ? 3.466 18.034 -9.459 1.00 80.25 287 GLY A CA 1
ATOM 2241 C C . GLY A 1 287 ? 3.787 16.571 -9.758 1.00 80.25 287 GLY A C 1
ATOM 2242 O O . GLY A 1 287 ? 4.837 16.279 -10.315 1.00 80.25 287 GLY A O 1
ATOM 2243 N N . ASP A 1 288 ? 2.839 15.668 -9.490 1.00 82.75 288 ASP A N 1
ATOM 2244 C CA . ASP A 1 288 ? 3.010 14.240 -9.779 1.00 82.75 288 ASP A CA 1
ATOM 2245 C C . ASP A 1 288 ? 3.235 13.986 -11.273 1.00 82.75 288 ASP A C 1
ATOM 2247 O O . ASP A 1 288 ? 4.068 13.154 -11.625 1.00 82.75 288 ASP A O 1
ATOM 2251 N N . ALA A 1 289 ? 2.536 14.713 -12.153 1.00 81.12 289 ALA A N 1
ATOM 2252 C CA . ALA A 1 289 ? 2.771 14.639 -13.589 1.00 81.12 289 ALA A CA 1
ATOM 2253 C C . ALA A 1 289 ? 4.215 15.038 -13.924 1.00 81.12 289 ALA A C 1
ATOM 2255 O O . ALA A 1 289 ? 4.937 14.230 -14.489 1.00 81.12 289 ALA A O 1
ATOM 2256 N N . GLU A 1 290 ? 4.686 16.223 -13.534 1.00 83.12 290 GLU A N 1
ATOM 2257 C CA . GLU A 1 290 ? 6.069 16.656 -13.790 1.00 83.12 290 GLU A CA 1
ATOM 2258 C C . GLU A 1 290 ? 7.097 15.613 -13.322 1.00 83.12 290 GLU A C 1
ATOM 2260 O O . GLU A 1 290 ? 7.924 15.157 -14.117 1.00 83.12 290 GLU A O 1
ATOM 2265 N N . THR A 1 291 ? 6.948 15.126 -12.088 1.00 84.81 291 THR A N 1
ATOM 2266 C CA . THR A 1 291 ? 7.811 14.087 -11.518 1.00 84.81 291 THR A CA 1
ATOM 2267 C C . THR A 1 291 ? 7.731 12.756 -12.277 1.00 84.81 291 THR A C 1
ATOM 2269 O O . THR A 1 291 ? 8.756 12.096 -12.446 1.00 84.81 291 THR A O 1
ATOM 2272 N N . CYS A 1 292 ? 6.562 12.355 -12.799 1.00 85.00 292 CYS A N 1
ATOM 2273 C CA . CYS A 1 292 ? 6.451 11.176 -13.672 1.00 85.00 292 CYS A CA 1
ATOM 2274 C C . CYS A 1 292 ? 7.336 11.311 -14.912 1.00 85.00 292 CYS A C 1
ATOM 2276 O O . CYS A 1 292 ? 8.011 10.358 -15.297 1.00 85.00 292 CYS A O 1
ATOM 2278 N N . GLY A 1 293 ? 7.324 12.483 -15.550 1.00 83.31 293 GLY A N 1
ATOM 2279 C CA . GLY A 1 293 ? 8.076 12.729 -16.780 1.00 83.31 293 GLY A CA 1
ATOM 2280 C C . GLY A 1 293 ? 9.583 12.700 -16.554 1.00 83.31 293 GLY A C 1
ATOM 2281 O O . GLY A 1 293 ? 10.317 12.139 -17.370 1.00 83.31 293 GLY A O 1
ATOM 2282 N N . GLU A 1 294 ? 10.036 13.270 -15.438 1.00 86.69 294 GLU A N 1
ATOM 2283 C CA . GLU A 1 294 ? 11.438 13.226 -15.018 1.00 86.69 294 GLU A CA 1
ATOM 2284 C C . GLU A 1 294 ? 11.878 11.795 -14.685 1.00 86.69 294 GLU A C 1
ATOM 2286 O O . GLU A 1 294 ? 12.905 11.332 -15.185 1.00 86.69 294 GLU A O 1
ATOM 2291 N N . LEU A 1 295 ? 11.063 11.052 -13.929 1.00 86.19 295 LEU A N 1
ATOM 2292 C CA . LEU A 1 295 ? 11.369 9.675 -13.544 1.00 86.19 295 LEU A CA 1
ATOM 2293 C C . LEU A 1 295 ? 11.390 8.732 -14.748 1.00 86.19 295 LEU A C 1
ATOM 2295 O O . LEU A 1 295 ? 12.304 7.921 -14.878 1.00 86.19 295 LEU A O 1
ATOM 2299 N N . ALA A 1 296 ? 10.435 8.870 -15.670 1.00 85.44 296 ALA A N 1
ATOM 2300 C CA . ALA A 1 296 ? 10.433 8.127 -16.926 1.00 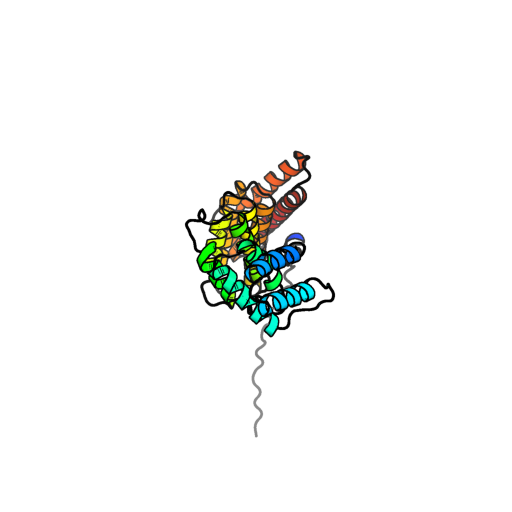85.44 296 ALA A CA 1
ATOM 2301 C C . ALA A 1 296 ? 11.697 8.411 -17.756 1.00 85.44 296 ALA A C 1
ATOM 2303 O O . ALA A 1 296 ? 12.260 7.499 -18.362 1.00 85.44 296 ALA A O 1
ATOM 2304 N N . ALA A 1 297 ? 12.185 9.657 -17.764 1.00 85.50 297 ALA A N 1
ATOM 2305 C CA . ALA A 1 297 ? 13.405 10.006 -18.484 1.00 85.50 297 ALA A CA 1
ATOM 2306 C C . ALA A 1 297 ? 14.638 9.340 -17.855 1.00 85.50 297 ALA A C 1
ATOM 2308 O O . ALA A 1 297 ? 15.485 8.813 -18.577 1.00 85.50 297 ALA A O 1
ATOM 2309 N N . GLU A 1 298 ? 14.720 9.312 -16.525 1.00 86.75 298 GLU A N 1
ATOM 2310 C CA . GLU A 1 298 ? 15.808 8.654 -15.797 1.00 86.75 298 GLU A CA 1
ATOM 2311 C C . GLU A 1 298 ? 15.784 7.123 -15.964 1.00 86.75 298 GLU A C 1
ATOM 2313 O O . GLU A 1 298 ? 16.827 6.511 -16.207 1.00 86.75 298 GLU A O 1
ATOM 2318 N N . LEU A 1 299 ? 14.596 6.508 -15.954 1.00 86.12 299 LEU A N 1
ATOM 2319 C CA . LEU A 1 299 ? 14.397 5.091 -16.293 1.00 86.12 299 LEU A CA 1
ATOM 2320 C C . LEU A 1 299 ? 14.892 4.766 -17.699 1.00 86.12 299 LEU A C 1
ATOM 2322 O O . LEU A 1 299 ? 15.595 3.776 -17.906 1.00 86.12 299 LEU A O 1
ATOM 2326 N N . ASN A 1 300 ? 14.568 5.625 -18.662 1.00 85.50 300 ASN A N 1
ATOM 2327 C CA . ASN A 1 300 ? 14.987 5.440 -20.042 1.00 85.50 300 ASN A CA 1
ATOM 2328 C C . ASN A 1 300 ? 16.521 5.492 -20.185 1.00 85.50 300 ASN A C 1
ATOM 2330 O O . ASN A 1 300 ? 17.134 4.687 -20.893 1.00 85.50 300 ASN A O 1
ATOM 2334 N N . LEU A 1 301 ? 17.174 6.394 -19.443 1.00 86.44 301 LEU A N 1
ATOM 2335 C CA . LEU A 1 301 ? 18.636 6.431 -19.364 1.00 86.44 301 LEU A CA 1
ATOM 2336 C C . LEU A 1 301 ? 19.199 5.133 -18.774 1.00 86.44 301 LEU A C 1
ATOM 2338 O O . LEU A 1 301 ? 20.172 4.599 -19.309 1.00 86.44 301 LEU A O 1
ATOM 2342 N N . LEU A 1 302 ? 18.585 4.596 -17.716 1.00 84.69 302 LEU A N 1
ATOM 2343 C CA . LEU A 1 302 ? 19.007 3.335 -17.105 1.00 84.69 302 LEU A CA 1
ATOM 2344 C C . LEU A 1 302 ? 18.888 2.135 -18.048 1.00 84.69 302 LEU A C 1
ATOM 2346 O O . LEU A 1 302 ? 19.815 1.315 -18.083 1.00 84.69 302 LEU A O 1
ATOM 2350 N N . LEU A 1 303 ? 17.787 2.036 -18.799 1.00 84.62 303 LEU A N 1
ATOM 2351 C CA . LEU A 1 303 ? 17.553 0.973 -19.782 1.00 84.62 303 LEU A CA 1
ATOM 2352 C C . LEU A 1 303 ? 18.636 0.974 -20.866 1.00 84.62 303 LEU A C 1
ATOM 2354 O O . LEU A 1 303 ? 19.199 -0.069 -21.198 1.00 84.62 303 LEU A O 1
ATOM 2358 N N . HIS A 1 304 ? 19.001 2.152 -21.374 1.00 82.38 304 HIS A N 1
ATOM 2359 C CA . HIS A 1 304 ? 19.919 2.266 -22.509 1.00 82.38 304 HIS A CA 1
ATOM 2360 C C . HIS A 1 304 ? 21.389 2.530 -22.139 1.00 82.38 304 HIS A C 1
ATOM 2362 O O . HIS A 1 304 ? 22.255 2.524 -23.022 1.00 82.38 304 HIS A O 1
ATOM 2368 N N . ALA A 1 305 ? 21.723 2.675 -20.851 1.00 77.81 305 ALA A N 1
ATOM 2369 C CA . ALA A 1 305 ? 23.098 2.875 -20.377 1.00 77.81 305 ALA A CA 1
ATOM 2370 C C . ALA A 1 305 ? 24.066 1.738 -20.779 1.00 77.81 305 ALA A C 1
ATOM 2372 O O . ALA A 1 305 ? 25.281 1.944 -20.845 1.00 77.81 305 ALA A O 1
ATOM 2373 N N . ARG A 1 306 ? 23.555 0.542 -21.109 1.00 56.91 306 ARG A N 1
ATOM 2374 C CA . ARG A 1 306 ? 24.364 -0.624 -21.506 1.00 56.91 306 ARG A CA 1
ATOM 2375 C C . ARG A 1 306 ? 24.960 -0.545 -22.917 1.00 56.91 306 ARG A C 1
ATOM 2377 O O . ARG A 1 306 ? 25.885 -1.299 -23.214 1.00 56.91 306 ARG A O 1
ATOM 2384 N N . LYS A 1 307 ? 24.533 0.395 -23.771 1.00 50.03 307 LYS A N 1
ATOM 2385 C CA . LYS A 1 307 ? 24.989 0.442 -25.174 1.00 50.03 307 LYS A CA 1
ATOM 2386 C C . LYS A 1 307 ? 26.425 0.959 -25.387 1.00 50.03 307 LYS A C 1
ATOM 2388 O O . LYS A 1 307 ? 26.885 0.956 -26.516 1.00 50.03 307 LYS A O 1
ATOM 2393 N N . ARG A 1 308 ? 27.153 1.396 -24.345 1.00 45.22 308 ARG A N 1
ATOM 2394 C CA . ARG A 1 308 ? 28.510 1.984 -24.489 1.00 45.22 308 ARG A CA 1
ATOM 2395 C C . ARG A 1 308 ? 29.663 1.213 -23.833 1.00 45.22 308 ARG A C 1
ATOM 2397 O O . ARG A 1 308 ? 30.782 1.703 -23.856 1.00 45.22 308 ARG A O 1
ATOM 2404 N N . ARG A 1 309 ? 29.425 0.050 -23.212 1.00 44.56 309 ARG A N 1
ATOM 2405 C CA . ARG A 1 309 ? 30.480 -0.704 -22.487 1.00 44.56 309 ARG A CA 1
ATOM 2406 C C . ARG A 1 309 ? 30.916 -2.015 -23.162 1.00 44.56 309 ARG A C 1
ATOM 2408 O O . ARG A 1 309 ? 31.698 -2.750 -22.571 1.00 44.56 309 ARG A O 1
ATOM 2415 N N . ARG A 1 310 ? 30.400 -2.331 -24.357 1.00 40.06 310 ARG A N 1
ATOM 2416 C CA . ARG A 1 310 ? 30.724 -3.561 -25.116 1.00 40.06 310 ARG A CA 1
ATOM 2417 C C . ARG A 1 310 ? 31.323 -3.303 -26.513 1.00 40.06 310 ARG A C 1
ATOM 2419 O O . ARG A 1 310 ? 31.385 -4.234 -27.308 1.00 40.06 310 ARG A O 1
ATOM 2426 N N . GLU A 1 311 ? 31.774 -2.081 -26.784 1.00 36.84 311 GLU A N 1
ATOM 2427 C CA . GLU A 1 311 ? 32.635 -1.730 -27.930 1.00 36.84 311 GLU A CA 1
ATOM 2428 C C . GLU A 1 311 ? 34.015 -1.324 -27.408 1.00 36.84 311 GLU A C 1
ATOM 2430 O O . GLU A 1 311 ? 35.019 -1.697 -28.054 1.00 36.84 311 GLU A O 1
#